Protein 2OE3 (pdb70)

Nearest PDB structures (foldseek):
  2oe3-assembly1_A  TM=1.010E+00  e=2.210E-23  Saccharomyces cerevisiae
  5ykw-assembly1_A  TM=9.871E-01  e=1.383E-20  Saccharomyces cerevisiae S288C
  3f3r-assembly1_A  TM=9.480E-01  e=1.788E-14  Saccharomyces cerevisiae
  7vqv-assembly1_A  TM=9.489E-01  e=1.400E-13  synthetic construct
  1syr-assembly1_B  TM=9.563E-01  e=6.031E-13  Plasmodium falciparum 3D7

Secondary structure (DSSP, 8-state):
--GGGSPBP-SHHHHHHHHHH-SEEEEEEE-TT-HHHHHTHHHHHHHHHH-TTSEEEEEETTT-HHHHHHTT--SBSEEEEEETTEEEEEEESS-HHHHHHHHHT-/-TTSEEE-SHHHHHHHHHH-SEEEEEEE-TT-HHHHHHHHHHHHHHHH-TTSEEEEEETTT-HHHHHHTT--SBSEEEEEETTEEEEEEESS-HHHHHHHHHT-

Organism: Saccharomyces cerevisiae (strain ATCC 204508 / S288c) (NCBI:txid559292)

Radius of gyration: 18.16 Å; Cα contacts (8 Å, |Δi|>4): 395; chains: 2; bounding box: 30×38×55 Å

Sequence (210 aa):
SSYTSITKLTNLTEFRNLIKQNDKLVIDFYATWCGPCKMMQPHLTKLIQAYPDVRFVKCDVDESPDIAKECEVTAMPTFVLGKDGQLIGKIIGANPTALEKGIKDLYTSITKLTNLTEFRNLIKQNDKLVIDFYATWCGPCKMMQPHLTKLIQAYPDVRFVKCDVDESPDIAKECEVTAMPTFVLGKDGQLIGKIIGANPTALEKGIKDL

InterPro domains:
  IPR013766 Thioredoxin domain [PF00085] (31-125)
  IPR013766 Thioredoxin domain [PS51352] (9-127)
  IPR017937 Thioredoxin, conserved site [PS00194] (47-65)
  IPR036249 Thioredoxin-like superfamily [SSF52833] (16-125)
  IPR050620 Thioredoxin H-type-like [PTHR10438] (27-125)

B-factor: mean 21.19, std 7.33, range [9.78, 68.07]

Foldseek 3Di:
DLLVPAAEDQEVVSVQCVLQPAQKEKEWEAAPPDDLSVVCSVLVSVLCVVQVRYRYHYYHCVNYVVVCVVVVPPAPTKMWIHHDRGTDDIDGTSDSVVVSVVRVVD/DVPAAEDQDPVSVQVVLQVAQKEKEWEAAPPDDQSVVCVVLVVVLCVVQVSHRYHYYYCVNCVPVCVVLPNDAPGKMFIHGNNDRDDIDHTNDSVVVSVSRVVD

Solvent-accessible surface area: 10975 Å² total; per-residue (Å²): 130,63,15,110,93,21,79,78,4,66,70,60,92,71,3,129,62,15,25,178,134,32,103,56,0,0,0,6,0,22,1,87,34,0,18,27,8,92,128,4,55,84,78,2,36,124,8,61,117,57,41,114,112,15,124,16,3,16,0,12,16,82,80,5,78,76,1,9,150,99,9,129,19,50,2,1,0,1,0,4,7,0,69,107,44,115,63,95,36,82,32,74,0,23,56,41,111,36,0,71,115,14,2,139,89,23,51,132,109,21,61,73,2,62,67,48,96,72,10,128,51,10,45,149,122,34,74,56,4,0,2,3,0,24,3,84,210,3,32,20,7,146,131,2,50,82,66,0,63,148,13,53,155,63,46,112,121,12,95,8,0,19,0,11,14,84,92,1,84,68,0,8,172,89,3,129,18,57,4,1,0,0,0,6,6,9,64,114,52,111,80,94,24,70,18,68,0,18,57,44,113,39,0,75,111,19,2,129,96,24

CATH classification: 3.40.30.10

GO terms:
  GO:0005739 mitochondrion (C, IDA)
  GO:0015036 disulfide oxidoreductase activity (F, IDA)
  GO:0034599 cellular response to oxidative stress (P, IMP)
  GO:0005739 mitochondrion (C, HDA)

Structure (mmCIF, N/CA/C/O backbone):
data_2OE3
#
_entry.id   2OE3
#
_cell.length_a   49.313
_cell.length_b   60.682
_cell.length_c   72.679
_cell.angle_alpha   90.00
_cell.angle_beta   90.00
_cell.angle_gamma   90.00
#
_symmetry.space_group_name_H-M   'P 21 21 21'
#
loop_
_entity.id
_entity.type
_entity.pdbx_description
1 polymer Thioredoxin-3
2 water water
#
loop_
_atom_site.group_PDB
_atom_site.id
_atom_site.type_symbol
_atom_site.label_atom_id
_atom_site.label_alt_id
_atom_site.label_comp_id
_atom_site.label_asym_id
_atom_site.label_entity_id
_atom_site.label_seq_id
_atom_site.pdbx_PDB_ins_code
_atom_site.Cartn_x
_atom_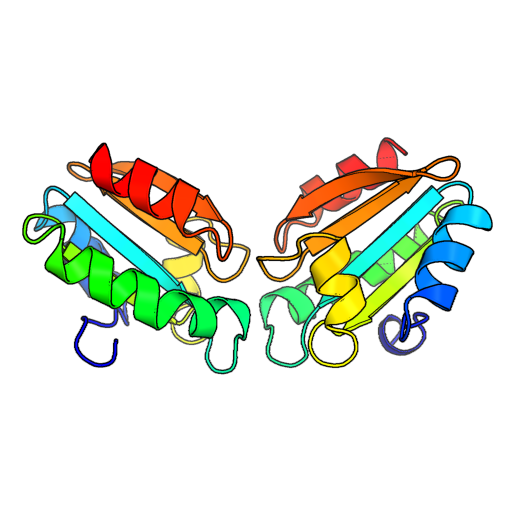site.Cartn_y
_atom_site.Cartn_z
_atom_site.occupancy
_atom_site.B_iso_or_equiv
_atom_site.auth_seq_id
_atom_site.auth_comp_id
_atom_site.auth_asym_id
_atom_site.auth_atom_id
_atom_site.pdbx_PDB_model_num
ATOM 1 N N . SER A 1 9 ? 5.870 30.161 -15.240 1.00 39.89 -1 SER A N 1
ATOM 2 C CA . SER A 1 9 ? 6.456 30.548 -13.926 1.00 40.00 -1 SER A CA 1
ATOM 3 C C . SER A 1 9 ? 5.715 29.847 -12.782 1.00 39.27 -1 SER A C 1
ATOM 4 O O . SER A 1 9 ? 6.341 29.341 -11.840 1.00 39.52 -1 SER A O 1
ATOM 7 N N . SER A 1 10 ? 4.384 29.825 -12.867 1.00 37.88 0 SER A N 1
ATOM 8 C CA . SER A 1 10 ? 3.566 29.062 -11.931 1.00 36.59 0 SER A CA 1
ATOM 9 C C . SER A 1 10 ? 3.788 27.564 -12.142 1.00 35.76 0 SER A C 1
ATOM 10 O O . SER A 1 10 ? 3.670 26.778 -11.195 1.00 35.82 0 SER A O 1
ATOM 13 N N . TYR A 1 11 ? 4.121 27.173 -13.376 1.00 34.91 1 TYR A N 1
ATOM 14 C CA . TYR A 1 11 ? 4.314 25.753 -13.686 1.00 34.41 1 TYR A CA 1
ATOM 15 C C . TYR A 1 11 ? 5.555 25.201 -12.979 1.00 34.35 1 TYR A C 1
ATOM 16 O O . TYR A 1 11 ? 5.596 24.025 -12.617 1.00 34.28 1 TYR A O 1
ATOM 25 N N . THR A 1 12 ? 6.537 26.067 -12.728 1.00 34.00 2 THR A N 1
ATOM 26 C CA . THR A 1 12 ? 7.783 25.655 -12.070 1.00 33.73 2 THR A CA 1
ATOM 27 C C . THR A 1 12 ? 7.578 25.263 -10.606 1.00 33.07 2 THR A C 1
ATOM 28 O O . THR A 1 12 ? 8.352 24.479 -10.074 1.00 33.39 2 THR A O 1
ATOM 32 N N . SER A 1 13 ? 6.541 25.809 -9.963 1.00 31.71 3 SER A N 1
ATOM 33 C CA . SER A 1 13 ? 6.288 25.583 -8.527 1.00 30.89 3 SER A CA 1
ATOM 34 C C . SER A 1 13 ? 5.564 24.263 -8.253 1.00 29.10 3 SER A C 1
ATOM 35 O O . SER A 1 13 ? 5.405 23.859 -7.093 1.00 28.13 3 SER A O 1
ATOM 38 N N . ILE A 1 14 ? 5.116 23.604 -9.325 1.00 26.90 4 ILE A N 1
ATOM 39 C CA . ILE A 1 14 ? 4.320 22.392 -9.211 1.00 25.15 4 ILE A CA 1
ATOM 40 C C . ILE A 1 14 ? 5.214 21.217 -8.756 1.00 24.20 4 ILE A C 1
ATOM 41 O O . ILE A 1 14 ? 6.317 21.002 -9.300 1.00 24.04 4 ILE A O 1
ATOM 46 N N . THR A 1 15 ? 4.739 20.507 -7.737 1.00 22.31 5 THR A N 1
ATOM 47 C CA . THR A 1 15 ? 5.428 19.335 -7.192 1.00 22.98 5 THR A CA 1
ATOM 48 C C . THR A 1 15 ? 5.628 18.275 -8.267 1.00 22.02 5 THR A C 1
ATOM 49 O O . THR A 1 15 ? 4.701 17.985 -9.017 1.00 19.78 5 THR A O 1
ATOM 53 N N . LYS A 1 16 ? 6.848 17.739 -8.342 1.00 22.07 6 LYS A N 1
ATOM 54 C CA . LYS A 1 16 ? 7.175 16.668 -9.273 1.00 22.77 6 LYS A CA 1
ATOM 55 C C . LYS A 1 16 ? 7.154 15.344 -8.539 1.00 22.73 6 LYS A C 1
ATOM 56 O O . LYS A 1 16 ? 7.691 15.248 -7.430 1.00 22.79 6 LYS A O 1
ATOM 62 N N . LEU A 1 17 ? 6.550 14.325 -9.149 1.00 21.75 7 LEU A N 1
ATOM 63 C CA . LEU A 1 17 ? 6.682 12.963 -8.658 1.00 22.44 7 LEU A CA 1
ATOM 64 C C . LEU A 1 17 ? 7.964 12.387 -9.232 1.00 22.86 7 LEU A C 1
ATOM 65 O O . LEU A 1 17 ? 8.164 12.424 -10.451 1.00 23.47 7 LEU A O 1
ATOM 70 N N . THR A 1 18 ? 8.816 11.826 -8.374 1.00 23.41 8 THR A N 1
ATOM 71 C CA . THR A 1 18 ? 10.151 11.358 -8.813 1.00 23.95 8 THR A CA 1
ATOM 72 C C . THR A 1 18 ? 10.428 9.863 -8.515 1.00 24.25 8 THR A C 1
ATOM 73 O O . THR A 1 18 ? 11.403 9.295 -9.021 1.00 24.78 8 THR A O 1
ATOM 77 N N . ASN A 1 19 ? 9.586 9.250 -7.699 1.00 23.67 9 ASN A N 1
ATOM 78 C CA . ASN A 1 19 ? 9.658 7.815 -7.440 1.00 24.69 9 ASN A CA 1
ATOM 79 C C . ASN A 1 19 ? 8.288 7.240 -7.097 1.00 24.37 9 ASN A C 1
ATOM 80 O O . ASN A 1 19 ? 7.333 7.979 -6.846 1.00 23.77 9 ASN A O 1
ATOM 85 N N . LEU A 1 20 ? 8.203 5.918 -7.079 1.00 24.49 10 LEU A N 1
ATOM 86 C CA . LEU A 1 20 ? 6.960 5.219 -6.846 1.00 25.15 10 LEU A CA 1
ATOM 87 C C . LEU A 1 20 ? 6.374 5.384 -5.458 1.00 25.21 10 LEU A C 1
ATOM 88 O O . LEU A 1 20 ? 5.158 5.256 -5.299 1.00 25.42 10 LEU A O 1
ATOM 93 N N . THR A 1 21 ? 7.220 5.643 -4.456 1.00 25.89 11 THR A N 1
ATOM 94 C CA . THR A 1 21 ? 6.704 5.866 -3.092 1.00 26.61 11 THR A CA 1
ATOM 95 C C . THR A 1 21 ? 5.902 7.147 -3.054 1.00 25.98 11 THR A C 1
ATOM 96 O O . THR A 1 21 ? 4.740 7.138 -2.640 1.00 26.61 11 THR A O 1
ATOM 100 N N . GLU A 1 22 ? 6.521 8.240 -3.511 1.00 26.04 12 GLU A N 1
ATOM 101 C CA . GLU A 1 22 ? 5.835 9.539 -3.651 1.00 26.13 12 GLU A CA 1
ATOM 102 C C . GLU A 1 22 ? 4.525 9.399 -4.434 1.00 24.85 12 GLU A C 1
ATOM 103 O O . GLU A 1 22 ? 3.540 10.063 -4.121 1.00 24.32 12 GLU A O 1
ATOM 109 N N . PHE A 1 23 ? 4.532 8.537 -5.444 1.00 23.21 13 PHE A N 1
ATOM 110 C CA . PHE A 1 23 ? 3.348 8.264 -6.263 1.00 22.11 13 PHE A CA 1
ATOM 111 C C . PHE A 1 23 ? 2.234 7.595 -5.448 1.00 22.26 13 PHE A C 1
ATOM 112 O O . PHE A 1 23 ? 1.097 8.071 -5.428 1.00 21.30 13 PHE A O 1
ATOM 120 N N . ARG A 1 24 ? 2.558 6.486 -4.777 1.00 22.34 14 ARG A N 1
ATOM 121 C CA . ARG A 1 24 ? 1.572 5.833 -3.903 1.00 23.44 14 ARG A CA 1
ATOM 122 C C . ARG A 1 24 ? 1.120 6.720 -2.750 1.00 23.26 14 ARG A C 1
ATOM 123 O O . ARG A 1 24 ? -0.063 6.739 -2.429 1.00 23.41 14 ARG A O 1
ATOM 131 N N . ASN A 1 25 ? 2.056 7.466 -2.156 1.00 24.17 15 ASN A N 1
ATOM 132 C CA . ASN A 1 25 ? 1.738 8.438 -1.094 1.00 25.24 15 ASN A CA 1
ATOM 133 C C . ASN A 1 25 ? 0.769 9.501 -1.596 1.00 25.22 15 ASN A C 1
ATOM 134 O O . ASN A 1 25 ? -0.207 9.838 -0.908 1.00 25.75 15 ASN A O 1
ATOM 139 N N . LEU A 1 26 ? 1.045 10.040 -2.784 1.00 24.24 16 LEU A N 1
ATOM 140 C CA . LEU A 1 26 ? 0.156 11.016 -3.412 1.00 23.99 16 LEU A CA 1
ATOM 141 C C . LEU A 1 26 ? -1.279 10.494 -3.451 1.00 24.09 16 LEU A C 1
ATOM 142 O O . LEU A 1 26 ? -2.230 11.225 -3.148 1.00 24.78 16 LEU A O 1
ATOM 147 N N . ILE A 1 27 ? -1.425 9.229 -3.826 1.00 24.00 17 ILE A N 1
ATOM 148 C CA . ILE A 1 27 ? -2.734 8.617 -4.034 1.00 25.02 17 ILE A CA 1
ATOM 149 C C . ILE A 1 27 ? -3.442 8.372 -2.685 1.00 26.02 17 ILE A C 1
ATOM 150 O O . ILE A 1 27 ? -4.654 8.531 -2.575 1.00 26.60 17 ILE A O 1
ATOM 155 N N . LYS A 1 28 ? -2.666 8.010 -1.668 1.00 27.76 18 LYS A N 1
ATOM 156 C CA . LYS A 1 28 ? -3.224 7.743 -0.341 1.00 29.96 18 LYS A CA 1
ATOM 157 C C . LYS A 1 28 ? -3.537 9.033 0.435 1.00 29.79 18 LYS A C 1
ATOM 158 O O . LYS A 1 28 ? -4.463 9.048 1.273 1.00 30.75 18 LYS A O 1
ATOM 164 N N . GLN A 1 29 ? -2.812 10.116 0.147 1.00 29.21 19 GLN A N 1
ATOM 165 C CA . GLN A 1 29 ? -2.921 11.340 0.970 1.00 29.27 19 GLN A CA 1
ATOM 166 C C . GLN A 1 29 ? -3.772 12.488 0.398 1.00 28.33 19 GLN A C 1
ATOM 167 O O . GLN A 1 29 ? -3.896 13.545 1.025 1.00 27.61 19 GLN A O 1
ATOM 173 N N . ASN A 1 30 ? -4.370 12.276 -0.772 1.00 27.06 20 ASN A N 1
ATOM 174 C CA . ASN A 1 30 ? -5.176 13.312 -1.417 1.00 26.24 20 ASN A CA 1
ATOM 175 C C . ASN A 1 30 ? -6.514 12.762 -1.887 1.00 25.47 20 ASN A C 1
ATOM 176 O O . ASN A 1 30 ? -6.556 11.760 -2.585 1.00 25.81 20 ASN A O 1
ATOM 181 N N . ASP A 1 31 ? -7.592 13.448 -1.514 1.00 24.90 21 ASP A N 1
ATOM 182 C CA . ASP A 1 31 ? -8.949 13.092 -1.908 1.00 24.60 21 ASP A CA 1
ATOM 183 C C . ASP A 1 31 ? -9.167 13.104 -3.419 1.00 23.13 21 ASP A C 1
ATOM 184 O O . ASP A 1 31 ? -9.920 12.281 -3.956 1.00 22.81 21 ASP A O 1
ATOM 189 N N . LYS A 1 32 ? -8.587 14.104 -4.080 1.00 21.05 22 LYS A N 1
ATOM 190 C CA . LYS A 1 32 ? -8.746 14.286 -5.524 1.00 19.71 22 LYS A CA 1
ATOM 191 C C . LYS A 1 32 ? -7.384 14.732 -6.039 1.00 18.52 22 LYS A C 1
ATOM 192 O O . LYS A 1 32 ? -6.721 15.568 -5.407 1.00 17.49 22 LYS A O 1
ATOM 198 N N . LEU A 1 33 ? -6.936 14.125 -7.137 1.00 16.97 23 LEU A N 1
ATOM 199 C CA . LEU A 1 33 ? -5.643 14.485 -7.710 1.00 16.19 23 LEU A CA 1
ATOM 200 C C . LEU A 1 33 ? -5.597 14.428 -9.239 1.00 15.00 23 LEU A C 1
ATOM 201 O O . LEU A 1 33 ? -6.413 13.758 -9.883 1.00 14.97 23 LEU A O 1
ATOM 206 N N . VAL A 1 34 ? -4.604 15.129 -9.786 1.00 14.32 24 VAL A N 1
ATOM 207 C CA . VAL A 1 34 ? -4.305 15.127 -11.224 1.00 13.61 24 VAL A CA 1
ATOM 208 C C . VAL A 1 34 ? -2.788 15.041 -11.351 1.00 13.34 24 VAL A C 1
ATOM 209 O O . VAL A 1 34 ? -2.061 15.803 -10.683 1.00 12.18 24 VAL A O 1
ATOM 213 N N . ILE A 1 35 ? -2.307 14.116 -12.193 1.00 12.68 25 ILE A N 1
ATOM 214 C CA . ILE A 1 35 ? -0.877 14.011 -12.482 1.00 12.78 25 ILE A CA 1
ATOM 215 C C . ILE A 1 35 ? -0.695 14.363 -13.950 1.00 12.54 25 ILE A C 1
ATOM 216 O O . ILE A 1 35 ? -1.211 13.637 -14.846 1.00 13.63 25 ILE A O 1
ATOM 221 N N . ASP A 1 36 ? 0.048 15.434 -14.186 1.00 11.92 26 ASP A N 1
ATOM 222 C CA . ASP A 1 36 ? 0.424 15.865 -15.542 1.00 12.21 26 ASP A CA 1
ATOM 223 C C . ASP A 1 36 ? 1.687 15.093 -15.961 1.00 11.81 26 ASP A C 1
ATOM 224 O O . ASP A 1 36 ? 2.788 15.398 -15.493 1.00 11.29 26 ASP A O 1
ATOM 229 N N . PHE A 1 37 ? 1.521 14.088 -16.818 1.00 11.90 27 PHE A N 1
ATOM 230 C CA . PHE A 1 37 ? 2.643 13.345 -17.389 1.00 12.89 27 PHE A CA 1
ATOM 231 C C . PHE A 1 37 ? 3.138 14.077 -18.630 1.00 13.16 27 PHE A C 1
ATOM 232 O O . PHE A 1 37 ? 2.422 14.168 -19.646 1.00 12.72 27 PHE A O 1
ATOM 240 N N . TYR A 1 38 ? 4.355 14.604 -18.523 1.00 12.88 28 TYR A N 1
ATOM 241 C CA . TYR A 1 38 ? 4.955 15.424 -19.575 1.00 13.92 28 TYR A CA 1
ATOM 242 C C . TYR A 1 38 ? 6.366 14.954 -19.891 1.00 14.64 28 TYR A C 1
ATOM 243 O O . TYR A 1 38 ? 6.902 14.076 -19.219 1.00 13.89 28 TYR A O 1
ATOM 252 N N . ALA A 1 39 ? 6.920 15.509 -20.971 1.00 14.49 29 ALA A N 1
ATOM 253 C CA . ALA A 1 39 ? 8.326 15.358 -21.299 1.00 15.33 29 ALA A CA 1
ATOM 254 C C . ALA A 1 39 ? 8.858 16.721 -21.724 1.00 15.60 29 ALA A C 1
ATOM 255 O O . ALA A 1 39 ? 8.132 17.521 -22.305 1.00 14.38 29 ALA A O 1
ATOM 257 N N . THR A 1 40 ? 10.151 16.941 -21.512 1.00 17.32 30 THR A N 1
ATOM 258 C CA . THR A 1 40 ? 10.791 18.213 -21.886 1.00 18.25 30 THR A CA 1
ATOM 259 C C . THR A 1 40 ? 10.797 18.514 -23.400 1.00 17.64 30 THR A C 1
ATOM 260 O O . THR A 1 40 ? 10.729 19.677 -23.814 1.00 17.95 30 THR A O 1
ATOM 264 N N . TRP A 1 41 ? 10.860 17.462 -24.215 1.00 16.77 31 TRP A N 1
ATOM 265 C CA . TRP A 1 41 ? 10.786 17.575 -25.683 1.00 16.48 31 TRP A CA 1
ATOM 266 C C . TRP A 1 41 ? 9.368 17.753 -26.231 1.00 16.17 31 TRP A C 1
ATOM 267 O O . TRP A 1 41 ? 9.180 17.897 -27.437 1.00 16.31 31 TRP A O 1
ATOM 278 N N . CYS A 1 42 ? 8.376 17.763 -25.351 1.00 14.94 32 CYS A N 1
ATOM 279 C CA . CYS A 1 42 ? 6.976 17.727 -25.792 1.00 15.14 32 CYS A CA 1
ATOM 280 C C . CYS A 1 42 ? 6.332 19.112 -25.920 1.00 16.00 32 CYS A C 1
ATOM 281 O O . CYS A 1 42 ? 6.028 19.768 -24.925 1.00 15.62 32 CYS A O 1
ATOM 284 N N . GLY A 1 43 ? 6.129 19.529 -27.165 1.00 16.22 33 GLY A N 1
ATOM 285 C CA . GLY A 1 43 ? 5.603 20.870 -27.496 1.00 16.19 33 GLY A CA 1
ATOM 286 C C . GLY A 1 43 ? 4.203 21.101 -26.951 1.00 16.74 33 GLY A C 1
ATOM 287 O O . GLY A 1 43 ? 3.968 22.073 -26.219 1.00 17.20 33 GLY A O 1
ATOM 288 N N . PRO A 1 44 ? 3.265 20.199 -27.285 1.00 16.23 34 PRO A N 1
ATOM 289 C CA . PRO A 1 44 ? 1.870 20.323 -26.831 1.00 15.30 34 PRO A CA 1
ATOM 290 C C . PRO A 1 44 ? 1.785 20.297 -25.298 1.00 15.51 34 PRO A C 1
ATOM 291 O O . PRO A 1 44 ? 0.890 20.938 -24.721 1.00 14.45 34 PRO A O 1
ATOM 295 N N . CYS A 1 45 ? 2.728 19.605 -24.643 1.00 13.63 35 CYS A N 1
ATOM 296 C CA . CYS A 1 45 ? 2.799 19.632 -23.190 1.00 13.33 35 CYS A CA 1
ATOM 297 C C . CYS A 1 45 ? 3.071 21.052 -22.680 1.00 13.99 35 CYS A C 1
ATOM 298 O O . CYS A 1 45 ? 2.458 21.522 -21.716 1.00 13.66 35 CYS A O 1
ATOM 301 N N . LYS A 1 46 ? 4.026 21.722 -23.316 1.00 13.54 36 LYS A N 1
ATOM 302 C CA . LYS A 1 46 ? 4.353 23.102 -22.960 1.00 15.11 36 LYS A CA 1
ATOM 303 C C . LYS A 1 46 ? 3.137 24.003 -23.187 1.00 15.55 36 LYS A C 1
ATOM 304 O O . LYS A 1 46 ? 2.841 24.859 -22.370 1.00 15.00 36 LYS A O 1
ATOM 310 N N . MET A 1 47 ? 2.422 23.773 -24.286 1.00 16.90 37 MET A N 1
ATOM 311 C CA . MET A 1 47 ? 1.188 24.553 -24.590 1.00 17.89 37 MET A CA 1
ATOM 312 C C . MET A 1 47 ? 0.097 24.434 -23.531 1.00 16.43 37 MET A C 1
ATOM 313 O O . MET A 1 47 ? -0.729 25.343 -23.367 1.00 16.17 37 MET A O 1
ATOM 318 N N . MET A 1 48 ? 0.097 23.317 -22.822 1.00 15.51 38 MET A N 1
ATOM 319 C CA . MET A 1 48 ? -0.887 23.057 -21.774 1.00 15.45 38 MET A CA 1
ATOM 320 C C . MET A 1 48 ? -0.588 23.799 -20.476 1.00 15.86 38 MET A C 1
ATOM 321 O O . MET A 1 48 ? -1.460 23.884 -19.615 1.00 14.68 38 MET A O 1
ATOM 326 N N . GLN A 1 49 ? 0.641 24.311 -20.323 1.00 15.02 39 GLN A N 1
ATOM 327 C CA . GLN A 1 49 ? 1.060 24.893 -19.026 1.00 15.69 39 GLN A CA 1
ATOM 328 C C . GLN A 1 49 ? 0.100 25.998 -18.524 1.00 14.98 39 GLN A C 1
ATOM 329 O O . GLN A 1 49 ? -0.382 25.911 -17.395 1.00 15.41 39 GLN A O 1
ATOM 335 N N . PRO A 1 50 ? -0.233 26.990 -19.380 1.00 16.40 40 PRO A N 1
ATOM 336 C CA . PRO A 1 50 ? -1.112 28.068 -18.884 1.00 16.57 40 PRO A CA 1
ATOM 337 C C . PRO A 1 50 ? -2.489 27.515 -18.493 1.00 15.62 40 PRO A C 1
ATOM 338 O O . PRO A 1 50 ? -3.109 28.032 -17.586 1.00 15.15 40 PRO A O 1
ATOM 342 N N . HIS A 1 51 ? -2.934 26.456 -19.171 1.00 15.23 41 HIS A N 1
ATOM 343 C CA . HIS A 1 51 ? -4.216 25.818 -18.856 1.00 14.76 41 HIS A CA 1
ATOM 344 C C . HIS A 1 51 ? -4.146 25.114 -17.511 1.00 14.53 41 HIS A C 1
ATOM 345 O O . HIS A 1 51 ? -5.084 25.212 -16.725 1.00 14.11 41 HIS A O 1
ATOM 352 N N . LEU A 1 52 ? -3.042 24.401 -17.264 1.00 14.02 42 LEU A N 1
ATOM 353 C CA . LEU A 1 52 ? -2.819 23.755 -15.968 1.00 15.46 42 LEU A CA 1
ATOM 354 C C . LEU A 1 52 ? -2.726 24.775 -14.827 1.00 16.07 42 LEU A C 1
ATOM 355 O O . LEU A 1 52 ? -3.336 24.577 -13.752 1.00 15.83 42 LEU A O 1
ATOM 360 N N . THR A 1 53 ? -2.006 25.874 -15.087 1.00 16.52 43 THR A N 1
ATOM 361 C CA . THR A 1 53 ? -1.884 27.007 -14.148 1.00 17.65 43 THR A CA 1
ATOM 362 C C . THR A 1 53 ? -3.290 27.454 -13.711 1.00 16.72 43 THR A C 1
ATOM 363 O O . THR A 1 53 ? -3.584 27.541 -12.494 1.00 16.23 43 THR A O 1
ATOM 367 N N . LYS A 1 54 ? -4.153 27.728 -14.690 1.00 14.91 44 LYS A N 1
ATOM 368 C CA . LYS A 1 54 ? -5.522 28.179 -14.391 1.00 15.12 44 LYS A CA 1
ATOM 369 C C . LYS A 1 54 ? -6.340 27.160 -13.600 1.00 14.24 44 LYS A C 1
ATOM 370 O O . LYS A 1 54 ? -7.103 27.518 -12.685 1.00 13.45 44 LYS A O 1
ATOM 376 N N . LEU A 1 55 ? -6.215 25.894 -13.979 1.00 13.74 45 LEU A N 1
ATOM 377 C CA . LEU A 1 55 ? -6.973 24.833 -13.320 1.00 13.32 45 LEU A CA 1
ATOM 378 C C . LEU A 1 55 ? -6.601 24.710 -11.838 1.00 13.11 45 LEU A C 1
ATOM 379 O O . LEU A 1 55 ? -7.464 24.535 -10.992 1.00 14.39 45 LEU A O 1
ATOM 384 N N . ILE A 1 56 ? -5.308 24.831 -11.554 1.00 12.66 46 ILE A N 1
ATOM 385 C CA . ILE A 1 56 ? -4.775 24.840 -10.197 1.00 12.61 46 ILE A CA 1
ATOM 386 C C . ILE A 1 56 ? -5.422 25.993 -9.404 1.00 12.98 46 ILE A C 1
ATOM 387 O O . ILE A 1 56 ? -5.836 25.807 -8.271 1.00 13.09 46 ILE A O 1
ATOM 392 N N . GLN A 1 57 ? -5.517 27.164 -10.018 1.00 12.94 47 GLN A N 1
ATOM 393 C CA . GLN A 1 57 ? -6.164 28.293 -9.368 0.77 14.22 47 GLN A CA 1
ATOM 394 C C . GLN A 1 57 ? -7.630 27.947 -9.092 0.75 14.08 47 GLN A C 1
ATOM 395 O O . GLN A 1 57 ? -8.135 28.186 -7.993 0.94 15.10 47 GLN A O 1
ATOM 401 N N . ALA A 1 58 ? -8.294 27.386 -10.101 1.00 14.07 48 ALA A N 1
ATOM 402 C CA . ALA A 1 58 ? -9.748 27.241 -10.106 1.00 15.32 48 ALA A CA 1
ATOM 403 C C . ALA A 1 58 ? -10.266 26.047 -9.283 1.00 16.05 48 ALA A C 1
ATOM 404 O O . ALA A 1 58 ? -11.439 26.041 -8.891 1.00 16.68 48 ALA A O 1
ATOM 406 N N . TYR A 1 59 ? -9.389 25.083 -8.981 1.00 16.29 49 TYR A N 1
ATOM 407 C CA . TYR A 1 59 ? -9.779 23.826 -8.323 1.00 17.10 49 TYR A CA 1
ATOM 408 C C . TYR A 1 59 ? -8.955 23.580 -7.051 1.00 17.34 49 TYR A C 1
ATOM 409 O O . TYR A 1 59 ? -8.107 22.680 -6.995 1.00 17.67 49 TYR A O 1
ATOM 418 N N . PRO A 1 60 ? -9.207 24.391 -6.002 1.00 17.87 50 PRO A N 1
ATOM 419 C CA . PRO A 1 60 ? -8.403 24.360 -4.773 1.00 17.76 50 PRO A CA 1
ATOM 420 C C . PRO A 1 60 ? -8.532 23.032 -4.003 1.00 18.08 50 PRO A C 1
ATOM 421 O O . PRO A 1 60 ? -7.681 22.725 -3.171 1.00 18.08 50 PRO A O 1
ATOM 425 N N . ASP A 1 61 ? -9.584 22.265 -4.270 1.00 18.28 51 ASP A N 1
ATOM 426 C CA . ASP A 1 61 ? -9.764 20.966 -3.577 1.00 19.49 51 ASP A CA 1
ATOM 427 C C . ASP A 1 61 ? -9.128 19.764 -4.318 1.00 19.52 51 ASP A C 1
ATOM 428 O O . ASP A 1 61 ? -9.256 18.596 -3.896 1.00 20.27 51 ASP A O 1
ATOM 433 N N . VAL A 1 62 ? -8.454 20.055 -5.418 1.00 18.01 52 VAL A N 1
ATOM 434 C CA . VAL A 1 62 ? -7.799 19.043 -6.228 1.00 18.02 52 VAL A CA 1
ATOM 435 C C . VAL A 1 62 ? -6.274 19.266 -6.097 1.00 17.66 52 VAL A C 1
ATOM 436 O O . VAL A 1 62 ? -5.791 20.403 -6.220 1.00 17.44 52 VAL A O 1
ATOM 440 N N . ARG A 1 63 ? -5.535 18.198 -5.818 1.00 16.47 53 ARG A N 1
ATOM 441 C CA . ARG A 1 63 ? -4.073 18.259 -5.747 1.00 17.63 53 ARG A CA 1
ATOM 442 C C . ARG A 1 63 ? -3.463 18.032 -7.128 1.00 17.04 53 ARG A C 1
ATOM 443 O O . ARG A 1 63 ? -3.717 16.996 -7.754 1.00 16.36 53 ARG A O 1
ATOM 451 N N . PHE A 1 64 ? -2.690 19.008 -7.607 1.00 16.59 54 PHE A N 1
ATOM 452 C CA . PHE A 1 64 ? -2.001 18.886 -8.908 1.00 15.80 54 PHE A CA 1
ATOM 453 C C . PHE A 1 64 ? -0.502 18.635 -8.751 1.00 15.96 54 PHE A C 1
ATOM 454 O O . PHE A 1 64 ? 0.169 19.349 -7.978 1.00 15.34 54 PHE A O 1
ATOM 462 N N . VAL A 1 65 ? 0.002 17.623 -9.472 1.00 14.96 55 VAL A N 1
ATOM 463 C CA . VAL A 1 65 ? 1.437 17.333 -9.548 1.00 14.66 55 VAL A CA 1
ATOM 464 C C . VAL A 1 65 ? 1.819 17.027 -11.002 1.00 14.62 55 VAL A C 1
ATOM 465 O O . VAL A 1 65 ? 0.950 16.806 -11.864 1.00 14.57 55 VAL A O 1
ATOM 469 N N . LYS A 1 66 ? 3.113 17.013 -11.260 1.00 14.81 56 LYS A N 1
ATOM 470 C CA . LYS A 1 66 ? 3.600 16.666 -12.599 1.00 14.62 56 LYS A CA 1
ATOM 471 C C . LYS A 1 66 ? 4.613 15.562 -12.494 1.00 15.61 56 LYS A C 1
ATOM 472 O O . 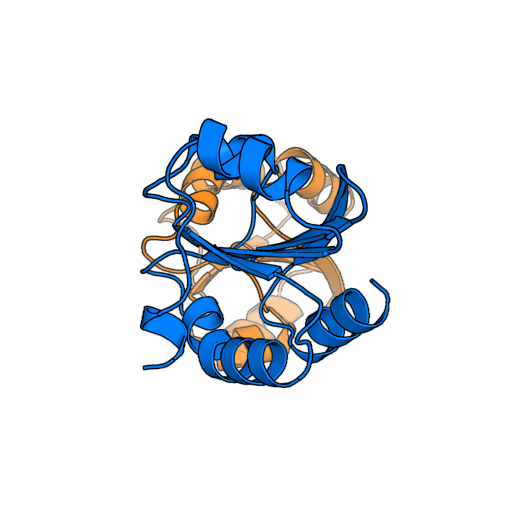LYS A 1 66 ? 5.228 15.348 -11.432 1.00 16.45 56 LYS A O 1
ATOM 478 N N . CYS A 1 67 ? 4.792 14.853 -13.606 1.00 15.86 57 CYS A N 1
ATOM 479 C CA . CYS A 1 67 ? 5.738 13.758 -13.668 1.00 14.96 57 CYS A CA 1
ATOM 480 C C . CYS A 1 67 ? 6.426 13.748 -15.030 1.00 14.81 57 CYS A C 1
ATOM 481 O O . CYS A 1 67 ? 5.781 13.617 -16.059 1.00 13.50 57 CYS A O 1
ATOM 484 N N . ASP A 1 68 ? 7.741 13.936 -15.004 1.00 13.98 58 ASP A N 1
ATOM 485 C CA . ASP A 1 68 ? 8.590 13.892 -16.217 1.00 14.66 58 ASP A CA 1
ATOM 486 C C . ASP A 1 68 ? 8.835 12.397 -16.525 1.00 14.68 58 ASP A C 1
ATOM 487 O O . ASP A 1 68 ? 9.513 11.693 -15.761 1.00 13.34 58 ASP A O 1
ATOM 492 N N . VAL A 1 69 ? 8.227 11.926 -17.621 1.00 14.79 59 VAL A N 1
ATOM 493 C CA . VAL A 1 69 ? 8.249 10.514 -17.999 1.00 15.44 59 VAL A CA 1
ATOM 494 C C . VAL A 1 69 ? 9.658 9.956 -18.268 1.00 16.98 59 VAL A C 1
ATOM 495 O O . VAL A 1 69 ? 9.888 8.753 -18.137 1.00 15.87 59 VAL A O 1
ATOM 499 N N . ASP A 1 70 ? 10.579 10.834 -18.649 1.00 17.14 60 ASP A N 1
ATOM 500 C CA . ASP A 1 70 ? 11.967 10.429 -18.900 1.00 18.33 60 ASP A CA 1
ATOM 501 C C . ASP A 1 70 ? 12.769 10.345 -17.609 1.00 18.61 60 ASP A C 1
ATOM 502 O O . ASP A 1 70 ? 13.714 9.551 -17.511 1.00 19.54 60 ASP A O 1
ATOM 507 N N . GLU A 1 71 ? 12.419 11.168 -16.634 1.00 19.05 61 GLU A N 1
ATOM 508 C CA . GLU A 1 71 ? 13.081 11.103 -15.331 1.00 20.54 61 GLU A CA 1
ATOM 509 C C . GLU A 1 71 ? 12.445 10.076 -14.395 1.00 19.69 61 GLU A C 1
ATOM 510 O O . GLU A 1 71 ? 13.098 9.589 -13.470 1.00 20.01 61 GLU A O 1
ATOM 516 N N . SER A 1 72 ? 11.172 9.753 -14.627 1.00 18.93 62 SER A N 1
ATOM 517 C CA . SER A 1 72 ? 10.459 8.774 -13.788 1.00 17.97 62 SER A CA 1
ATOM 518 C C . SER A 1 72 ? 9.738 7.713 -14.628 1.00 17.56 62 SER A C 1
ATOM 519 O O . SER A 1 72 ? 8.520 7.565 -14.537 1.00 16.23 62 SER A O 1
ATOM 522 N N . PRO A 1 73 ? 10.492 6.965 -15.440 1.00 17.95 63 PRO A N 1
ATOM 523 C CA . PRO A 1 73 ? 9.885 6.020 -16.382 1.00 17.86 63 PRO A CA 1
ATOM 524 C C . PRO A 1 73 ? 9.070 4.937 -15.675 1.00 17.66 63 PRO A C 1
ATOM 525 O O . PRO A 1 73 ? 8.113 4.426 -16.238 1.00 17.46 63 PRO A O 1
ATOM 529 N N . ASP A 1 74 ? 9.434 4.608 -14.435 1.00 16.84 64 ASP A N 1
ATOM 530 C CA . ASP A 1 74 ? 8.704 3.559 -13.721 1.00 17.94 64 ASP A CA 1
ATOM 531 C C . ASP A 1 74 ? 7.292 3.989 -13.376 1.00 16.48 64 ASP A C 1
ATOM 532 O O . ASP A 1 74 ? 6.363 3.179 -13.423 1.00 16.09 64 ASP A O 1
ATOM 537 N N . ILE A 1 75 ? 7.126 5.259 -13.032 1.00 15.22 65 ILE A N 1
ATOM 538 C CA . ILE A 1 75 ? 5.788 5.774 -12.752 1.00 15.12 65 ILE A CA 1
ATOM 539 C C . ILE A 1 75 ? 4.953 5.829 -14.037 1.00 15.54 65 ILE A C 1
ATOM 540 O O . ILE A 1 75 ? 3.768 5.459 -14.036 1.00 15.75 65 ILE A O 1
ATOM 545 N N . ALA A 1 76 ? 5.576 6.333 -15.104 1.00 15.52 66 ALA A N 1
ATOM 546 C CA . ALA A 1 76 ? 4.936 6.415 -16.408 1.00 14.98 66 ALA A CA 1
ATOM 547 C C . ALA A 1 76 ? 4.503 5.007 -16.875 1.00 14.87 66 ALA A C 1
ATOM 548 O O . ALA A 1 76 ? 3.399 4.837 -17.403 1.00 14.72 66 ALA A O 1
ATOM 550 N N . LYS A 1 77 ? 5.360 4.017 -16.637 1.00 13.62 67 LYS A N 1
ATOM 551 C CA . LYS A 1 77 ? 5.050 2.623 -16.966 1.00 15.38 67 LYS A CA 1
ATOM 552 C C . LYS A 1 77 ? 3.846 2.099 -16.174 1.00 15.32 67 LYS A C 1
ATOM 553 O O . LYS A 1 77 ? 2.909 1.503 -16.730 1.00 15.45 67 LYS A O 1
ATOM 559 N N . GLU A 1 78 ? 3.826 2.371 -14.879 1.00 16.86 68 GLU A N 1
ATOM 560 C CA . GLU A 1 78 ? 2.719 1.889 -14.039 1.00 17.04 68 GLU A CA 1
ATOM 561 C C . GLU A 1 78 ? 1.361 2.455 -14.480 1.00 17.60 68 GLU A C 1
ATOM 562 O O . GLU A 1 78 ? 0.340 1.765 -14.403 1.00 16.28 68 GLU A O 1
ATOM 568 N N . CYS A 1 79 ? 1.372 3.700 -14.979 1.00 15.66 69 CYS A N 1
ATOM 569 C CA . CYS A 1 79 ? 0.158 4.371 -15.425 1.00 15.93 69 CYS A CA 1
ATOM 570 C C . CYS A 1 79 ? -0.121 4.166 -16.920 1.00 15.57 69 CYS A C 1
ATOM 571 O O . CYS A 1 79 ? -1.033 4.816 -17.497 1.00 15.94 69 CYS A O 1
ATOM 574 N N . GLU A 1 80 ? 0.634 3.243 -17.525 1.00 14.63 70 GLU A N 1
ATOM 575 C CA . GLU A 1 80 ? 0.584 2.939 -18.954 1.00 16.04 70 GLU A CA 1
ATOM 576 C C . GLU A 1 80 ? 0.524 4.207 -19.817 1.00 15.03 70 GLU A C 1
ATOM 577 O O . GLU A 1 80 ? -0.367 4.384 -20.652 1.00 14.51 70 GLU A O 1
ATOM 583 N N . VAL A 1 81 ? 1.462 5.113 -19.570 1.00 15.40 71 VAL A N 1
ATOM 584 C CA . VAL A 1 81 ? 1.481 6.390 -20.292 1.00 14.97 71 VAL A CA 1
ATOM 585 C C . VAL A 1 81 ? 2.153 6.125 -21.643 1.00 15.50 71 VAL A C 1
ATOM 586 O O . VAL A 1 81 ? 3.363 5.873 -21.688 1.00 16.70 71 VAL A O 1
ATOM 590 N N . THR A 1 82 ? 1.381 6.136 -22.729 1.00 13.43 72 THR A N 1
ATOM 591 C CA . THR A 1 82 ? 1.908 5.776 -24.054 1.00 14.38 72 THR A CA 1
ATOM 592 C C . THR A 1 82 ? 1.809 6.947 -25.045 1.00 14.25 72 THR A C 1
ATOM 593 O O . THR A 1 82 ? 2.214 6.833 -26.196 1.00 13.88 72 THR A O 1
ATOM 597 N N . ALA A 1 83 ? 1.261 8.067 -24.590 1.00 13.55 73 ALA A N 1
ATOM 598 C CA . ALA A 1 83 ? 1.129 9.270 -25.432 1.00 13.89 73 ALA A CA 1
ATOM 599 C C . ALA A 1 83 ? 1.347 10.503 -24.585 1.00 13.98 73 ALA A C 1
ATOM 600 O O . ALA A 1 83 ? 0.900 10.535 -23.445 1.00 13.81 73 ALA A O 1
ATOM 602 N N . MET A 1 84 ? 1.942 11.536 -25.170 1.00 14.43 74 MET A N 1
ATOM 603 C CA . MET A 1 84 ? 2.226 12.753 -24.419 1.00 14.58 74 MET A CA 1
ATOM 604 C C . MET A 1 84 ? 1.426 13.927 -24.984 1.00 14.11 74 MET A C 1
ATOM 605 O O . MET A 1 84 ? 1.330 14.068 -26.212 1.00 13.44 74 MET A O 1
ATOM 610 N N . PRO A 1 85 ? 0.853 14.776 -24.105 1.00 13.72 75 PRO A N 1
ATOM 611 C CA . PRO A 1 85 ? 0.776 14.650 -22.648 1.00 12.91 75 PRO A CA 1
ATOM 612 C C . PRO A 1 85 ? -0.307 13.619 -22.292 1.00 12.75 75 PRO A C 1
ATOM 613 O O . PRO A 1 85 ? -1.164 13.321 -23.151 1.00 11.87 75 PRO A O 1
ATOM 617 N N . THR A 1 86 ? -0.260 13.132 -21.048 1.00 12.36 76 THR A N 1
ATOM 618 C CA . THR A 1 86 ? -1.340 12.389 -20.434 1.00 12.63 76 THR A CA 1
ATOM 619 C C . THR A 1 86 ? -1.602 12.922 -19.048 1.00 12.22 76 THR A C 1
ATOM 620 O O . THR A 1 86 ? -0.670 13.124 -18.253 1.00 12.44 76 THR A O 1
ATOM 624 N N . PHE A 1 87 ? -2.877 13.104 -18.749 1.00 9.93 77 PHE A N 1
ATOM 625 C CA . PHE A 1 87 ? -3.276 13.547 -17.396 1.00 12.09 77 PHE A CA 1
ATOM 626 C C . PHE A 1 87 ? -4.028 12.419 -16.719 1.00 12.28 77 PHE A C 1
ATOM 627 O O . PHE A 1 87 ? -5.073 11.991 -17.214 1.00 12.81 77 PHE A O 1
ATOM 635 N N . VAL A 1 88 ? -3.475 11.942 -15.597 1.00 12.41 78 VAL A N 1
ATOM 636 C CA . VAL A 1 88 ? -4.071 10.839 -14.855 1.00 13.17 78 VAL A CA 1
ATOM 637 C C . VAL A 1 88 ? -4.876 11.479 -13.716 1.00 13.39 78 VAL A C 1
ATOM 638 O O . VAL A 1 88 ? -4.398 12.409 -13.031 1.00 13.69 78 VAL A O 1
ATOM 642 N N . LEU A 1 89 ? -6.105 11.015 -13.547 1.00 14.08 79 LEU A N 1
ATOM 643 C CA . LEU A 1 89 ? -7.000 11.525 -12.500 1.00 15.57 79 LEU A CA 1
ATOM 644 C C . LEU A 1 89 ? -7.193 10.481 -11.401 1.00 16.19 79 LEU A C 1
ATOM 645 O O . LEU A 1 89 ? -7.229 9.274 -11.671 1.00 15.90 79 LEU A O 1
ATOM 650 N N . GLY A 1 90 ? -7.316 10.950 -10.165 1.00 16.90 80 GLY A N 1
ATOM 651 C CA . GLY A 1 90 ? -7.415 10.061 -9.005 1.00 18.21 80 GLY A CA 1
ATOM 652 C C . GLY A 1 90 ? -8.421 10.647 -8.024 1.00 19.15 80 GLY A C 1
ATOM 653 O O . GLY A 1 90 ? -8.662 11.868 -7.994 1.00 20.03 80 GLY A O 1
ATOM 654 N N . LYS A 1 91 ? -9.035 9.768 -7.248 1.00 20.33 81 LYS A N 1
ATOM 655 C CA . LYS A 1 91 ? -10.076 10.151 -6.307 1.00 20.83 81 LYS A CA 1
ATOM 656 C C . LYS A 1 91 ? -10.250 9.071 -5.263 1.00 21.11 81 LYS A C 1
ATOM 657 O O . LYS A 1 91 ? -10.331 7.884 -5.594 1.00 20.48 81 LYS A O 1
ATOM 663 N N . ASP A 1 92 ? -10.293 9.500 -4.003 1.00 21.16 82 ASP A N 1
ATOM 664 C CA . ASP A 1 92 ? -10.569 8.610 -2.855 1.00 21.81 82 ASP A CA 1
ATOM 665 C C . ASP A 1 92 ? -9.676 7.385 -2.846 1.00 22.19 82 ASP A C 1
ATOM 666 O O . ASP A 1 92 ? -10.149 6.286 -2.630 1.00 22.75 82 ASP A O 1
ATOM 671 N N . GLY A 1 93 ? -8.383 7.591 -3.100 1.00 22.94 83 GLY A N 1
ATOM 672 C CA . GLY A 1 93 ? -7.400 6.520 -3.016 1.00 23.02 83 GLY A CA 1
ATOM 673 C C . GLY A 1 93 ? -7.226 5.604 -4.218 1.00 23.33 83 GLY A C 1
ATOM 674 O O . GLY A 1 93 ? -6.576 4.574 -4.097 1.00 22.96 83 GLY A O 1
ATOM 675 N N . GLN A 1 94 ? -7.806 5.947 -5.374 1.00 23.18 84 GLN A N 1
ATOM 676 C CA . GLN A 1 94 ? -7.583 5.144 -6.577 1.00 23.28 84 GLN A CA 1
ATOM 677 C C . GLN A 1 94 ? -7.467 6.014 -7.809 1.00 23.12 84 GLN A C 1
ATOM 678 O O . GLN A 1 94 ? -8.021 7.109 -7.836 1.00 23.18 84 GLN A O 1
ATOM 684 N N . LEU A 1 95 ? -6.739 5.543 -8.820 1.00 22.56 85 LEU A N 1
ATOM 685 C CA . LEU A 1 95 ? -6.698 6.260 -10.101 1.00 22.44 85 LEU A CA 1
ATOM 686 C C . LEU A 1 95 ? -7.970 5.906 -10.863 1.00 22.49 85 LEU A C 1
ATOM 687 O O . LEU A 1 95 ? -8.378 4.737 -10.886 1.00 24.15 85 LEU A O 1
ATOM 692 N N . ILE A 1 96 ? -8.622 6.886 -11.474 1.00 21.66 86 ILE A N 1
ATOM 693 C CA . ILE A 1 96 ? -9.957 6.607 -12.038 1.00 22.49 86 ILE A CA 1
ATOM 694 C C . ILE A 1 96 ? -10.030 6.671 -13.563 1.00 22.74 86 ILE A C 1
ATOM 695 O O . ILE A 1 96 ? -10.937 6.130 -14.164 1.00 22.02 86 ILE A O 1
ATOM 700 N N . GLY A 1 97 ? -9.071 7.348 -14.173 1.00 22.14 87 GLY A N 1
ATOM 701 C CA . GLY A 1 97 ? -9.050 7.477 -15.639 1.00 21.70 87 GLY A CA 1
ATOM 702 C C . GLY A 1 97 ? -7.979 8.440 -16.116 1.00 20.62 87 GLY A C 1
ATOM 703 O O . GLY A 1 97 ? -7.189 8.948 -15.312 1.00 19.43 87 GLY A O 1
ATOM 704 N N . LYS A 1 98 ? -7.952 8.663 -17.435 1.00 20.20 88 LYS A N 1
ATOM 705 C CA . LYS A 1 98 ? -6.908 9.465 -18.077 1.00 20.17 88 LYS A CA 1
ATOM 706 C C . LYS A 1 98 ? -7.553 10.394 -19.069 1.00 19.75 88 LYS A C 1
ATOM 707 O O . LYS A 1 98 ? -8.484 10.005 -19.770 1.00 20.69 88 LYS A O 1
ATOM 713 N N . ILE A 1 99 ? -7.021 11.603 -19.166 1.00 18.12 89 ILE A N 1
ATOM 714 C CA . ILE A 1 99 ? -7.299 12.455 -20.303 1.00 17.60 89 ILE A CA 1
ATOM 715 C C . ILE A 1 99 ? -6.025 12.456 -21.122 1.00 17.00 89 ILE A C 1
ATOM 716 O O . ILE A 1 99 ? -4.940 12.779 -20.626 1.00 15.66 89 ILE A O 1
ATOM 721 N N . ILE A 1 100 ? -6.152 12.095 -22.385 1.00 15.65 90 ILE A N 1
ATOM 722 C CA . ILE A 1 100 ? -4.970 11.964 -23.217 1.00 16.38 90 ILE A CA 1
ATOM 723 C C . ILE A 1 100 ? -4.908 13.086 -24.230 1.00 15.64 90 ILE A C 1
ATOM 724 O O . ILE A 1 100 ? -5.900 13.360 -24.931 1.00 15.47 90 ILE A O 1
ATOM 729 N N . GLY A 1 101 ? -3.755 13.738 -24.267 1.00 14.61 91 GLY A N 1
ATOM 730 C CA . GLY A 1 101 ? -3.485 14.853 -25.208 1.00 15.46 91 GLY A CA 1
ATOM 731 C C . GLY A 1 101 ? -3.706 16.267 -24.695 1.00 14.83 91 GLY A C 1
ATOM 732 O O . GLY A 1 101 ? -4.293 16.471 -23.627 1.00 14.73 91 GLY A O 1
ATOM 733 N N . ALA A 1 102 ? -3.215 17.236 -25.472 1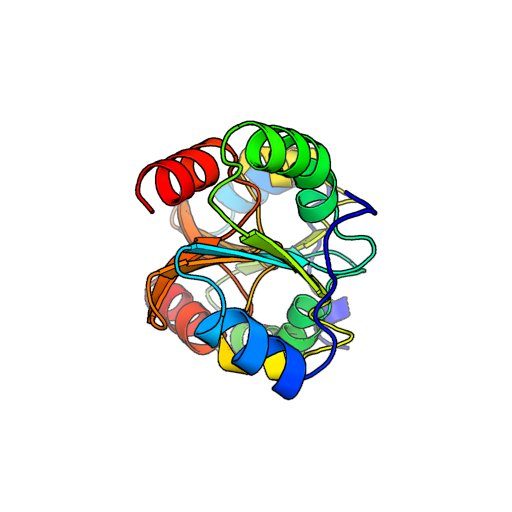.00 15.01 92 ALA A N 1
ATOM 734 C CA . ALA A 1 102 ? -3.357 18.652 -25.173 1.00 16.02 92 ALA A CA 1
ATOM 735 C C . ALA A 1 102 ? -4.782 19.153 -25.415 1.00 16.66 92 ALA A C 1
ATOM 736 O O . ALA A 1 102 ? -5.069 19.891 -26.376 1.00 17.48 92 ALA A O 1
ATOM 738 N N . ASN A 1 103 ? -5.668 18.794 -24.499 1.00 15.79 93 ASN A N 1
ATOM 739 C CA . ASN A 1 103 ? -7.066 19.101 -24.642 1.00 17.02 93 ASN A CA 1
ATOM 740 C C . ASN A 1 103 ? -7.595 19.709 -23.348 1.00 16.02 93 ASN A C 1
ATOM 741 O O . ASN A 1 103 ? -8.066 18.980 -22.491 1.00 14.96 93 ASN A O 1
ATOM 746 N N . PRO A 1 104 ? -7.485 21.041 -23.212 1.00 16.56 94 PRO A N 1
ATOM 747 C CA . PRO A 1 104 ? -7.835 21.649 -21.921 1.00 15.76 94 PRO A CA 1
ATOM 748 C C . PRO A 1 104 ? -9.315 21.569 -21.582 1.00 15.64 94 PRO A C 1
ATOM 749 O O . PRO A 1 104 ? -9.675 21.480 -20.417 1.00 15.39 94 PRO A O 1
ATOM 753 N N . THR A 1 105 ? -10.162 21.596 -22.604 1.00 15.17 95 THR A N 1
ATOM 754 C CA . THR A 1 105 ? -11.581 21.428 -22.373 1.00 16.10 95 THR A CA 1
ATOM 755 C C . THR A 1 105 ? -11.945 20.064 -21.771 1.00 15.77 95 THR A C 1
ATOM 756 O O . THR A 1 105 ? -12.689 20.009 -20.804 1.00 16.14 95 THR A O 1
ATOM 760 N N . ALA A 1 106 ? -11.442 18.973 -22.357 1.00 16.01 96 ALA A N 1
ATOM 761 C CA . ALA A 1 106 ? -11.720 17.642 -21.844 1.00 15.13 96 ALA A CA 1
ATOM 762 C C . ALA A 1 106 ? -11.073 17.503 -20.448 1.00 15.08 96 ALA A C 1
ATOM 763 O O . ALA A 1 106 ? -11.651 16.916 -19.512 1.00 15.04 96 ALA A O 1
ATOM 765 N N . LEU A 1 107 ? -9.878 18.055 -20.315 1.00 14.10 97 LEU A N 1
ATOM 766 C CA . LEU A 1 107 ? -9.169 18.003 -19.017 1.00 14.19 97 LEU A CA 1
ATOM 767 C C . LEU A 1 107 ? -10.021 18.674 -17.940 1.00 15.22 97 LEU A C 1
ATOM 768 O O . LEU A 1 107 ? -10.283 18.069 -16.906 1.00 14.96 97 LEU A O 1
ATOM 773 N N . GLU A 1 108 ? -10.489 19.893 -18.212 1.00 16.32 98 GLU A N 1
ATOM 774 C CA . GLU A 1 108 ? -11.289 20.598 -17.203 1.00 17.42 98 GLU A CA 1
ATOM 775 C C . GLU A 1 108 ? -12.559 19.820 -16.873 1.00 17.97 98 GLU A C 1
ATOM 776 O O . GLU A 1 108 ? -12.937 19.715 -15.706 1.00 18.19 98 GLU A O 1
ATOM 782 N N . LYS A 1 109 ? -13.229 19.291 -17.903 1.00 18.36 99 LYS A N 1
ATOM 783 C CA . LYS A 1 109 ? -14.402 18.466 -17.647 1.00 19.67 99 LYS A CA 1
ATOM 784 C C . LYS A 1 109 ? -14.120 17.291 -16.679 1.00 18.88 99 LYS A C 1
ATOM 785 O O . LYS A 1 109 ? -14.887 17.073 -15.746 1.00 19.10 99 LYS A O 1
ATOM 791 N N . GLY A 1 110 ? -13.024 16.552 -16.898 1.00 18.89 100 GLY A N 1
ATOM 792 C CA . GLY A 1 110 ? -12.639 15.433 -16.023 1.00 18.63 100 GLY A CA 1
ATOM 793 C C . GLY A 1 110 ? -12.352 15.877 -14.590 1.00 19.23 100 GLY A C 1
ATOM 794 O O . GLY A 1 110 ? -12.741 15.200 -13.613 1.00 20.11 100 GLY A O 1
ATOM 795 N N . ILE A 1 111 ? -11.708 17.036 -14.465 1.00 18.88 101 ILE A N 1
ATOM 796 C CA . ILE A 1 111 ? -11.386 1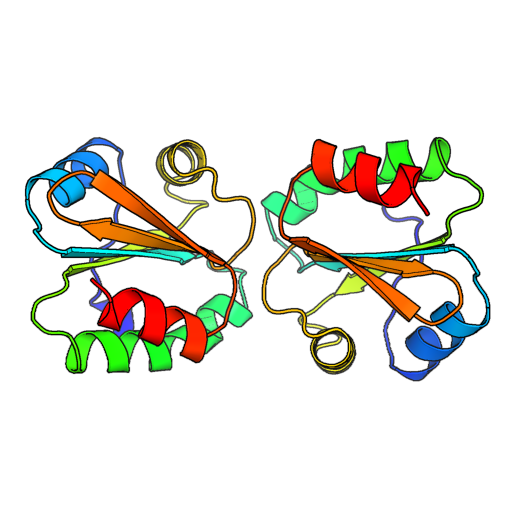7.607 -13.163 1.00 20.19 101 ILE A CA 1
ATOM 797 C C . ILE A 1 111 ? -12.666 18.075 -12.452 1.00 20.94 101 ILE A C 1
ATOM 798 O O . ILE A 1 111 ? -12.818 17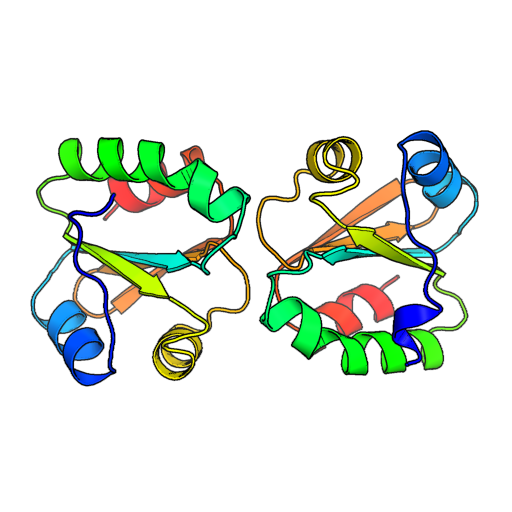.860 -11.257 1.00 21.46 101 ILE A O 1
ATOM 803 N N . LYS A 1 112 ? -13.572 18.693 -13.204 1.00 22.57 102 LYS A N 1
ATOM 804 C CA . LYS A 1 112 ? -14.816 19.250 -12.649 1.00 23.75 102 LYS A CA 1
ATOM 805 C C . LYS A 1 112 ? -15.656 18.114 -12.064 1.00 24.54 102 LYS A C 1
ATOM 806 O O . LYS A 1 112 ? -16.315 18.263 -11.017 1.00 24.65 102 LYS A O 1
ATOM 812 N N . ASP A 1 113 ? -15.591 16.966 -12.726 1.00 25.67 103 ASP A N 1
ATOM 813 C CA . ASP A 1 113 ? -16.369 15.799 -12.352 1.00 27.59 103 ASP A CA 1
ATOM 814 C C . ASP A 1 113 ? -15.777 15.049 -11.140 1.00 27.71 103 ASP A C 1
ATOM 815 O O . ASP A 1 113 ? -16.431 14.173 -10.591 1.00 27.83 103 ASP A O 1
ATOM 820 N N . LEU A 1 114 ? -14.556 15.390 -10.721 1.00 28.02 104 LEU A N 1
ATOM 821 C CA . LEU A 1 114 ? -13.952 14.734 -9.540 1.00 27.82 104 LEU A CA 1
ATOM 822 C C . LEU A 1 114 ? -14.669 15.094 -8.256 1.00 28.31 104 LEU A C 1
ATOM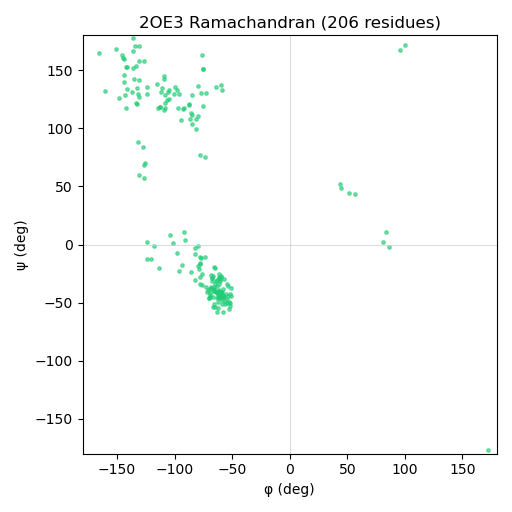 823 O O . LEU A 1 114 ? -14.765 14.286 -7.327 1.00 28.09 104 LEU A O 1
ATOM 829 N N . TYR B 1 11 ? 12.713 2.846 -40.868 1.00 36.58 1 TYR B N 1
ATOM 830 C CA . TYR B 1 11 ? 11.891 4.044 -40.469 1.00 35.80 1 TYR B CA 1
ATOM 831 C C . TYR B 1 11 ? 12.237 5.278 -41.279 1.00 35.83 1 TYR B C 1
ATOM 832 O O . TYR B 1 11 ? 11.368 6.115 -41.585 1.00 34.88 1 TYR B O 1
ATOM 841 N N . THR B 1 12 ? 13.529 5.398 -41.578 1.00 36.27 2 THR B N 1
ATOM 842 C CA . THR B 1 12 ? 14.080 6.576 -42.237 1.00 36.60 2 THR B CA 1
ATOM 843 C C . THR B 1 12 ? 13.686 6.615 -43.710 1.00 35.62 2 THR B C 1
ATOM 844 O O . THR B 1 12 ? 13.871 7.634 -44.371 1.00 36.57 2 THR B O 1
ATOM 848 N N . SER B 1 13 ? 13.129 5.516 -44.213 1.00 34.18 3 SER B N 1
ATOM 849 C CA . SER B 1 13 ? 12.802 5.421 -45.636 1.00 32.85 3 SER B CA 1
ATOM 850 C C . SER B 1 13 ? 11.365 5.814 -45.989 1.00 31.23 3 SER B C 1
ATOM 851 O O . SER B 1 13 ? 11.069 6.075 -47.161 1.00 30.91 3 SER B O 1
ATOM 854 N N . ILE B 1 14 ? 10.457 5.857 -45.009 1.00 28.95 4 ILE B N 1
ATOM 855 C CA . ILE B 1 14 ? 9.111 6.308 -45.366 1.00 26.96 4 ILE B CA 1
ATOM 856 C C . ILE B 1 14 ? 9.032 7.824 -45.565 1.00 24.92 4 ILE B C 1
ATOM 857 O O . ILE B 1 14 ? 9.784 8.581 -44.964 1.00 24.27 4 ILE B O 1
ATOM 862 N N . THR B 1 15 ? 8.095 8.218 -46.425 1.00 24.02 5 THR B N 1
ATOM 863 C CA . THR B 1 15 ? 7.854 9.597 -46.815 1.00 23.03 5 THR B CA 1
ATOM 864 C C . THR B 1 15 ? 7.488 10.471 -45.614 1.00 22.75 5 THR B C 1
ATOM 865 O O . THR B 1 15 ? 6.706 10.063 -44.729 1.00 21.08 5 THR B O 1
ATOM 869 N N . LYS B 1 16 ? 8.062 11.664 -45.572 1.00 21.38 6 LYS B N 1
ATOM 870 C CA . LYS B 1 16 ? 7.701 12.608 -44.539 1.00 22.32 6 LYS B CA 1
ATOM 871 C C . LYS B 1 16 ? 6.835 13.657 -45.176 1.00 22.46 6 LYS B C 1
ATOM 872 O O . LYS B 1 16 ? 7.217 14.245 -46.208 1.00 21.43 6 LYS B O 1
ATOM 878 N N . LEU B 1 17 ? 5.646 13.872 -44.612 1.00 21.68 7 LEU B N 1
ATOM 879 C CA . LEU B 1 17 ? 4.797 14.958 -45.075 1.00 21.94 7 LEU B CA 1
ATOM 880 C C . LEU B 1 17 ? 5.350 16.238 -44.518 1.00 23.07 7 LEU B C 1
ATOM 881 O O . LEU B 1 17 ? 5.607 16.324 -43.318 1.00 23.28 7 LEU B O 1
ATOM 886 N N . THR B 1 18 ? 5.523 17.240 -45.375 1.00 23.80 8 THR B N 1
ATOM 887 C CA . THR B 1 18 ? 5.931 18.559 -44.881 1.00 25.54 8 THR B CA 1
ATOM 888 C C . THR B 1 18 ? 4.979 19.737 -45.175 1.00 25.49 8 THR B C 1
ATOM 889 O O . THR B 1 18 ? 5.144 20.824 -44.605 1.00 26.87 8 THR B O 1
ATOM 893 N N . ASN B 1 19 ? 3.993 19.560 -46.058 1.00 25.23 9 ASN B N 1
ATOM 894 C CA . ASN B 1 19 ? 3.004 20.620 -46.271 1.00 25.19 9 ASN B CA 1
ATOM 895 C C . ASN B 1 19 ? 1.627 20.061 -46.579 1.00 25.27 9 ASN B C 1
ATOM 896 O O . ASN B 1 19 ? 1.502 18.881 -46.923 1.00 24.91 9 ASN B O 1
ATOM 901 N N . LEU B 1 20 ? 0.616 20.913 -46.437 1.00 24.85 10 LEU B N 1
ATOM 902 C CA . LEU B 1 20 ? -0.783 20.563 -46.720 1.00 25.73 10 LEU B CA 1
ATOM 903 C C . LEU B 1 20 ? -1.031 20.004 -48.123 1.00 25.60 10 LEU B C 1
ATOM 904 O O . LEU B 1 20 ? -1.870 19.127 -48.283 1.00 25.18 10 LEU B O 1
ATOM 909 N N . THR B 1 21 ? -0.276 20.485 -49.115 1.00 26.03 11 THR B N 1
ATOM 910 C CA . THR B 1 21 ? -0.416 20.011 -50.499 1.00 26.15 11 THR B CA 1
ATOM 911 C C . THR B 1 21 ? -0.007 18.546 -50.653 1.00 25.03 11 THR B C 1
ATOM 912 O O . THR B 1 21 ? -0.762 17.768 -51.200 1.00 24.92 11 THR B O 1
ATOM 916 N N . GLU B 1 22 ? 1.183 18.200 -50.160 1.00 24.19 12 GLU B N 1
ATOM 917 C CA . GLU B 1 22 ? 1.640 16.819 -50.045 1.00 23.48 12 GLU B CA 1
ATOM 918 C C . GLU B 1 22 ? 0.634 15.969 -49.285 1.00 22.00 12 GLU B C 1
ATOM 919 O O . GLU B 1 22 ? 0.374 14.850 -49.685 1.00 20.47 12 GLU B O 1
ATOM 925 N N . PHE B 1 23 ? 0.121 16.515 -48.173 1.00 20.76 13 PHE B N 1
ATOM 926 C CA . PHE B 1 23 ? -0.865 15.841 -47.329 1.00 20.34 13 PHE B CA 1
ATOM 927 C C . PHE B 1 23 ? -2.111 15.474 -48.128 1.00 20.58 13 PHE B C 1
ATOM 928 O O . PHE B 1 23 ? -2.461 14.288 -48.239 1.00 19.21 13 PHE B O 1
ATOM 936 N N . ARG B 1 24 ? -2.747 16.488 -48.716 1.00 20.57 14 ARG B N 1
ATOM 937 C CA . ARG B 1 24 ? -3.940 16.298 -49.551 1.00 22.51 14 ARG B CA 1
ATOM 938 C C . ARG B 1 24 ? -3.690 15.396 -50.766 1.00 22.43 14 ARG B C 1
ATOM 939 O O . ARG B 1 24 ? -4.526 14.544 -51.077 1.00 22.74 14 ARG B O 1
ATOM 947 N N . ASN B 1 25 ? -2.538 15.552 -51.421 1.00 22.63 15 ASN B N 1
ATOM 948 C CA . ASN B 1 25 ? -2.130 14.619 -52.492 1.00 23.46 15 ASN B CA 1
ATOM 949 C C . ASN B 1 25 ? -2.081 13.177 -52.008 1.00 22.81 15 ASN B C 1
ATOM 950 O O . ASN B 1 25 ? -2.603 12.276 -52.642 1.00 23.93 15 ASN B O 1
ATOM 955 N N . LEU B 1 26 ? -1.432 12.958 -50.876 1.00 22.90 16 LEU B N 1
ATOM 956 C CA . LEU B 1 26 ? -1.335 11.619 -50.324 1.00 22.30 16 LEU B CA 1
ATOM 957 C C . LEU B 1 26 ? -2.718 10.980 -50.089 1.00 22.17 16 LEU B C 1
ATOM 958 O O . LEU B 1 26 ? -2.931 9.813 -50.410 1.00 20.90 16 LEU B O 1
ATOM 963 N N . ILE B 1 27 ? -3.648 11.743 -49.513 1.00 21.80 17 ILE B N 1
ATOM 964 C CA . ILE B 1 27 ? -4.969 11.199 -49.193 1.00 23.08 17 ILE B CA 1
ATOM 965 C C . ILE B 1 27 ? -5.751 10.838 -50.461 1.00 24.20 17 ILE B C 1
ATOM 966 O O . ILE B 1 27 ? -6.455 9.818 -50.494 1.00 25.12 17 ILE B O 1
ATOM 971 N N . LYS B 1 28 ? -5.615 11.658 -51.496 1.00 25.18 18 LYS B N 1
ATOM 972 C CA . LYS B 1 28 ? -6.360 11.428 -52.746 1.00 26.56 18 LYS B CA 1
ATOM 973 C C . LYS B 1 28 ? -5.755 10.332 -53.633 1.00 26.10 18 LYS B C 1
ATOM 974 O O . LYS B 1 28 ? -6.472 9.758 -54.447 1.00 25.63 18 LYS B O 1
ATOM 980 N N . GLN B 1 29 ? -4.467 10.024 -53.445 1.00 25.77 19 GLN B N 1
ATOM 981 C CA . GLN B 1 29 ? -3.749 9.065 -54.315 1.00 25.89 19 GLN B CA 1
ATOM 982 C C . GLN B 1 29 ? -3.640 7.650 -53.757 1.00 25.42 19 GLN B C 1
ATOM 983 O O . GLN B 1 29 ? -3.227 6.741 -54.464 1.00 25.72 19 GLN B O 1
ATOM 989 N N . ASN B 1 30 ? -4.057 7.457 -52.505 1.00 23.87 20 ASN B N 1
ATOM 990 C CA . ASN B 1 30 ? -3.867 6.196 -51.802 1.00 22.16 20 ASN B CA 1
ATOM 991 C C . ASN B 1 30 ? -5.144 5.742 -51.129 1.00 21.99 20 ASN B C 1
ATOM 992 O O . ASN B 1 30 ? -5.672 6.461 -50.272 1.00 22.03 20 ASN B O 1
ATOM 997 N N . ASP B 1 31 ? -5.622 4.554 -51.493 1.00 20.55 21 ASP B N 1
ATOM 998 C CA . ASP B 1 31 ? -6.860 4.018 -50.923 1.00 21.07 21 ASP B CA 1
ATOM 999 C C . ASP B 1 31 ? -6.703 3.739 -49.434 1.00 19.88 21 ASP B C 1
ATOM 1000 O O . ASP B 1 31 ? -7.664 3.877 -48.683 1.00 18.87 21 ASP B O 1
ATOM 1005 N N . LYS B 1 32 ? -5.513 3.284 -49.035 1.00 17.80 22 LYS B N 1
ATOM 1006 C CA . LYS B 1 32 ? -5.255 2.925 -47.632 1.00 18.39 22 LYS B CA 1
ATOM 1007 C C . LYS B 1 32 ? -3.960 3.592 -47.191 1.00 17.41 22 LYS B C 1
ATOM 1008 O O . LYS B 1 32 ? -2.924 3.443 -47.839 1.00 17.56 22 LYS B O 1
ATOM 1014 N N . LEU B 1 33 ? -4.017 4.325 -46.083 1.00 17.39 23 LEU B N 1
ATOM 1015 C CA . LEU B 1 33 ? -2.945 5.218 -45.688 1.00 18.33 23 LEU B CA 1
ATOM 1016 C C . LEU B 1 33 ? -2.793 5.232 -44.149 1.00 16.20 23 LEU B C 1
ATOM 1017 O O . LEU B 1 33 ? -3.792 5.178 -43.428 1.00 16.03 23 LEU B O 1
ATOM 1022 N N . VAL B 1 34 ? -1.554 5.249 -43.665 1.00 15.01 24 VAL B N 1
ATOM 1023 C CA . VAL B 1 34 ? -1.272 5.457 -42.244 1.00 13.97 24 VAL B CA 1
ATOM 1024 C C . VAL B 1 34 ? -0.319 6.665 -42.158 1.00 13.79 24 VAL B C 1
ATOM 1025 O O . VAL B 1 34 ? 0.694 6.695 -42.844 1.00 13.73 24 VAL B O 1
ATOM 1029 N N . ILE B 1 35 ? -0.651 7.636 -41.314 1.00 12.85 25 ILE B N 1
ATOM 1030 C CA . ILE B 1 35 ? 0.244 8.746 -41.008 1.00 13.15 25 ILE B CA 1
ATOM 1031 C C . ILE B 1 35 ? 0.705 8.671 -39.539 1.00 12.28 25 ILE B C 1
ATOM 1032 O O . ILE B 1 35 ? -0.113 8.771 -38.589 1.00 12.13 25 ILE B O 1
ATOM 1037 N N . ASP B 1 36 ? 2.014 8.521 -39.368 1.00 10.85 26 ASP B N 1
ATOM 1038 C CA . ASP B 1 36 ? 2.645 8.553 -38.047 1.00 11.71 26 ASP B CA 1
ATOM 1039 C C . ASP B 1 36 ? 2.970 10.036 -37.667 1.00 12.07 26 ASP B C 1
ATOM 1040 O O . ASP B 1 36 ? 3.903 10.666 -38.206 1.00 10.97 26 ASP B O 1
ATOM 1045 N N . PHE B 1 37 ? 2.202 10.574 -36.720 1.00 11.65 27 PHE B N 1
ATOM 1046 C CA . PHE B 1 37 ? 2.434 11.906 -36.214 1.00 12.51 27 PHE B CA 1
ATOM 1047 C C . PHE B 1 37 ? 3.335 11.774 -34.991 1.00 13.29 27 PHE B C 1
ATOM 1048 O O . PHE B 1 37 ? 2.941 11.204 -33.977 1.00 13.24 27 PHE B O 1
ATOM 1056 N N . TYR B 1 38 ? 4.534 12.337 -35.091 1.00 13.63 28 TYR B N 1
ATOM 1057 C CA . TYR B 1 38 ? 5.564 12.185 -34.068 1.00 15.25 28 TYR B CA 1
ATOM 1058 C C . TYR B 1 38 ? 6.207 13.532 -33.811 1.00 15.72 28 TYR B C 1
ATOM 1059 O O . TYR B 1 38 ? 5.868 14.504 -34.475 1.00 15.16 28 TYR B O 1
ATOM 1068 N N . ALA B 1 39 ? 7.145 13.563 -32.861 1.00 16.08 29 ALA B N 1
ATOM 1069 C CA . ALA B 1 39 ? 8.066 14.677 -32.662 1.00 16.70 29 ALA B CA 1
ATOM 1070 C C . ALA B 1 39 ? 9.454 14.110 -32.496 1.00 17.04 29 ALA B C 1
ATOM 1071 O O . ALA B 1 39 ? 9.644 12.976 -32.045 1.00 15.56 29 ALA B O 1
ATOM 1073 N N . THR B 1 40 ? 10.431 14.923 -32.854 1.00 17.95 30 THR B N 1
ATOM 1074 C CA . THR B 1 40 ? 11.824 14.575 -32.634 1.00 19.01 30 THR B CA 1
ATOM 1075 C C . THR B 1 40 ? 12.064 14.466 -31.103 1.00 18.23 30 THR B C 1
ATOM 1076 O O . THR B 1 40 ? 11.601 15.309 -30.307 1.00 18.82 30 THR B O 1
ATOM 1080 N N . TRP B 1 41 ? 12.779 13.421 -30.706 1.00 16.45 31 TRP B N 1
ATOM 1081 C CA . TRP B 1 41 ? 13.179 13.163 -29.310 1.00 16.55 31 TRP B CA 1
ATOM 1082 C C . TRP B 1 41 ? 12.062 12.508 -28.469 1.00 16.22 31 TRP B C 1
ATOM 1083 O O . TRP B 1 41 ? 12.252 12.200 -27.307 1.00 16.93 31 TRP B O 1
ATOM 1094 N N . CYS B 1 42 ? 10.922 12.222 -29.100 1.00 15.83 32 CYS B N 1
ATOM 1095 C CA . CYS B 1 42 ? 9.802 11.584 -28.415 1.00 14.51 32 CYS B CA 1
ATOM 1096 C C . CYS B 1 42 ? 10.036 10.082 -28.178 1.00 15.32 32 CYS B C 1
ATOM 1097 O O . CYS B 1 42 ? 10.184 9.308 -29.128 1.00 15.68 32 CYS B O 1
ATOM 1100 N N . GLY B 1 43 ? 10.040 9.705 -26.904 1.00 14.78 33 GLY B N 1
ATOM 1101 C CA . GLY B 1 43 ? 10.370 8.344 -26.467 1.00 15.77 33 GLY B CA 1
ATOM 1102 C C . GLY B 1 43 ? 9.388 7.299 -26.991 1.00 14.75 33 GLY B C 1
ATOM 1103 O O . GLY B 1 43 ? 9.806 6.363 -27.652 1.00 14.99 33 GLY B O 1
ATOM 1104 N N . PRO B 1 44 ? 8.084 7.450 -26.684 1.00 15.35 34 PRO B N 1
ATOM 1105 C CA . PRO B 1 44 ? 7.092 6.483 -27.200 1.00 14.75 34 PRO B CA 1
ATOM 1106 C C . PRO B 1 44 ? 7.106 6.418 -28.731 1.00 12.99 34 PRO B C 1
ATOM 1107 O O . PRO B 1 44 ? 6.958 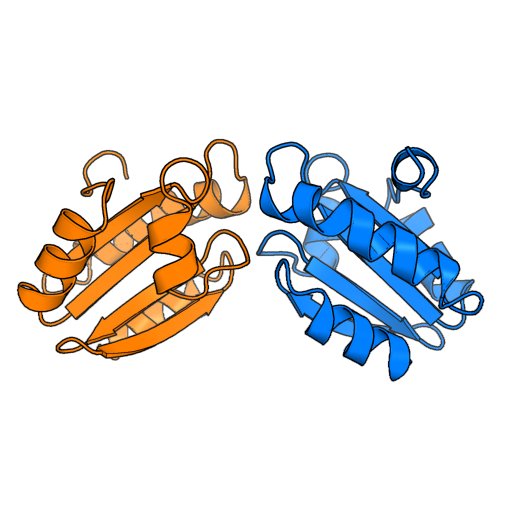5.350 -29.295 1.00 12.66 34 PRO B O 1
ATOM 1111 N N . CYS B 1 45 ? 7.288 7.567 -29.381 1.00 12.05 35 CYS B N 1
ATOM 1112 C CA . CYS B 1 45 ? 7.380 7.645 -30.865 1.00 12.41 35 CYS B CA 1
ATOM 1113 C C . CYS B 1 45 ? 8.502 6.728 -31.371 1.00 13.47 35 CYS B C 1
ATOM 1114 O O . CYS B 1 45 ? 8.288 5.864 -32.241 1.00 13.78 35 CYS B O 1
ATOM 1117 N N . LYS B 1 46 ? 9.687 6.887 -30.785 1.00 13.93 36 LYS B N 1
ATOM 1118 C CA . LYS B 1 46 ? 10.849 6.072 -31.146 1.00 15.10 36 LYS B CA 1
ATOM 1119 C C . LYS B 1 46 ? 10.597 4.588 -30.923 1.00 15.18 36 LYS B C 1
ATOM 1120 O O . LYS B 1 46 ? 10.977 3.753 -31.761 1.00 14.91 36 LYS B O 1
ATOM 1126 N N . MET B 1 47 ? 9.949 4.261 -29.809 1.00 15.02 37 MET B N 1
ATOM 1127 C CA . MET B 1 47 ? 9.563 2.856 -29.524 1.00 16.54 37 MET B CA 1
ATOM 1128 C C . MET B 1 47 ? 8.760 2.220 -30.644 1.00 15.24 37 MET B C 1
ATOM 1129 O O . MET B 1 47 ? 8.887 1.004 -30.901 1.00 14.51 37 MET B O 1
ATOM 1134 N N . MET B 1 48 ? 7.913 3.028 -31.285 1.00 14.05 38 MET B N 1
ATOM 1135 C CA . MET B 1 48 ? 7.031 2.540 -32.351 1.00 12.95 38 MET B CA 1
ATOM 1136 C C . MET B 1 48 ? 7.708 2.329 -33.725 1.00 14.15 38 MET B C 1
ATOM 1137 O O . MET B 1 48 ? 7.165 1.661 -34.588 1.00 13.22 38 MET B O 1
ATOM 1142 N N . GLN B 1 49 ? 8.881 2.911 -33.924 1.00 14.02 39 GLN B N 1
ATOM 1143 C CA . GLN B 1 49 ? 9.570 2.767 -35.208 1.00 14.53 39 GLN B CA 1
ATOM 1144 C C . GLN B 1 49 ? 9.747 1.304 -35.688 1.00 14.33 39 GLN B C 1
ATOM 1145 O O . GLN B 1 49 ? 9.334 0.977 -36.793 1.00 14.71 39 GLN B O 1
ATOM 1151 N N . PRO B 1 50 ? 10.357 0.415 -34.874 1.00 14.79 40 PRO B N 1
ATOM 1152 C CA . PRO B 1 50 ? 10.500 -0.971 -35.352 1.00 15.39 40 PRO B CA 1
ATOM 1153 C C . PRO B 1 50 ? 9.152 -1.667 -35.611 1.00 15.49 40 PRO B C 1
ATOM 1154 O O . PRO B 1 50 ? 9.075 -2.566 -36.456 1.00 15.46 40 PRO B O 1
ATOM 1158 N N . HIS B 1 51 ? 8.108 -1.266 -34.882 1.00 14.79 41 HIS B N 1
ATOM 1159 C CA . HIS B 1 51 ? 6.760 -1.803 -35.119 1.00 15.31 41 HIS B CA 1
ATOM 1160 C C . HIS B 1 51 ? 6.253 -1.350 -36.497 1.00 15.09 41 HIS B C 1
ATOM 1161 O O . HIS B 1 51 ? 5.729 -2.154 -37.262 1.00 14.25 41 HIS B O 1
ATOM 1168 N N . LEU B 1 52 ? 6.441 -0.073 -36.813 1.00 16.13 42 LEU B N 1
ATOM 1169 C CA . LEU B 1 52 ? 5.989 0.461 -38.096 1.00 17.97 42 LEU B CA 1
ATOM 1170 C C . LEU B 1 52 ? 6.722 -0.211 -39.256 1.00 17.76 42 LEU B C 1
ATOM 1171 O O . LEU B 1 52 ? 6.106 -0.556 -40.259 1.00 17.17 42 LEU B O 1
ATOM 1176 N N . THR B 1 53 ? 8.028 -0.405 -39.086 1.00 18.18 43 THR B N 1
ATOM 1177 C CA . THR B 1 53 ? 8.859 -1.107 -40.078 1.00 18.72 43 THR B CA 1
ATOM 1178 C C . THR B 1 53 ? 8.254 -2.463 -40.437 1.00 18.50 43 THR B C 1
ATOM 1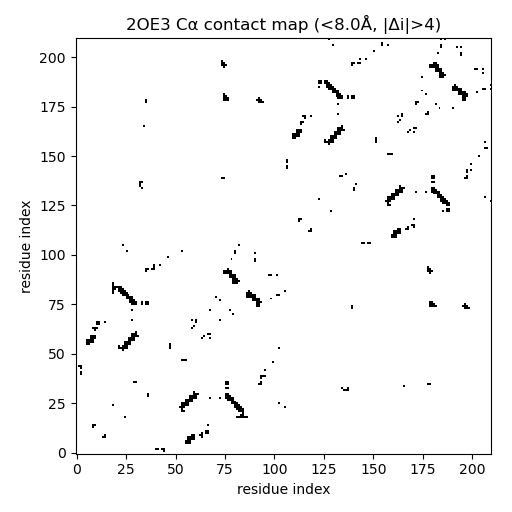179 O O . THR B 1 53 ? 8.056 -2.762 -41.616 1.00 17.93 43 THR B O 1
ATOM 1183 N N . LYS B 1 54 ? 7.919 -3.241 -39.409 1.00 17.55 44 LYS B N 1
ATOM 1184 C CA . LYS B 1 54 ? 7.307 -4.557 -39.612 1.00 18.43 44 LYS B CA 1
ATOM 1185 C C . LYS B 1 54 ? 5.939 -4.449 -40.274 1.00 17.58 44 LYS B C 1
ATOM 1186 O O . LYS B 1 54 ? 5.610 -5.246 -41.161 1.00 18.18 44 LYS B O 1
ATOM 1192 N N . LEU B 1 55 ? 5.136 -3.465 -39.856 1.00 16.43 45 LEU B N 1
ATOM 1193 C CA . LEU B 1 55 ? 3.814 -3.283 -40.463 1.00 16.05 45 LEU B CA 1
ATOM 1194 C C . LEU B 1 55 ? 3.907 -2.872 -41.957 1.00 15.83 45 LEU B C 1
ATOM 1195 O O . LEU B 1 55 ? 3.109 -3.344 -42.809 1.00 16.69 45 LEU B O 1
ATOM 1200 N N . ILE B 1 56 ? 4.868 -2.013 -42.275 1.00 16.10 46 ILE B N 1
ATOM 1201 C CA . ILE B 1 56 ? 5.122 -1.603 -43.654 1.00 17.38 46 ILE B CA 1
ATOM 1202 C C . ILE B 1 56 ? 5.305 -2.854 -44.528 1.00 18.45 46 ILE B C 1
ATOM 1203 O O . ILE B 1 56 ? 4.656 -3.012 -45.558 1.00 18.66 46 ILE B O 1
ATOM 1208 N N . GLN B 1 57 ? 6.153 -3.763 -44.064 1.00 19.18 47 GLN B N 1
ATOM 1209 C CA . GLN B 1 57 ? 6.449 -5.002 -44.792 1.00 21.73 47 GLN B CA 1
ATOM 1210 C C . GLN B 1 57 ? 5.258 -5.965 -44.845 1.00 21.00 47 GLN B C 1
ATOM 1211 O O . GLN B 1 57 ? 5.042 -6.640 -45.864 1.00 21.68 47 GLN B O 1
ATOM 1217 N N . ALA B 1 58 ? 4.496 -6.029 -43.751 1.00 20.76 48 ALA B N 1
ATOM 1218 C CA . ALA B 1 58 ? 3.355 -6.922 -43.636 1.00 20.72 48 ALA B CA 1
ATOM 1219 C C . ALA B 1 58 ? 2.142 -6.425 -44.419 1.00 20.61 48 ALA B C 1
ATOM 1220 O O . ALA B 1 58 ? 1.310 -7.221 -44.818 1.00 21.43 48 ALA B O 1
ATOM 1222 N N . TYR B 1 59 ? 2.049 -5.112 -44.646 1.00 20.53 49 TYR B N 1
ATOM 1223 C CA . TYR B 1 59 ? 0.872 -4.534 -45.326 1.00 20.26 49 TYR B CA 1
ATOM 1224 C C . TYR B 1 59 ? 1.281 -3.669 -46.521 1.00 20.37 49 TYR B C 1
ATOM 1225 O O . TYR B 1 59 ? 1.123 -2.446 -46.468 1.00 19.54 49 TYR B O 1
ATOM 1234 N N . PRO B 1 60 ? 1.815 -4.293 -47.609 1.00 20.83 50 PRO B N 1
ATOM 1235 C CA . PRO B 1 60 ? 2.351 -3.536 -48.754 1.00 21.29 50 PRO B CA 1
ATOM 1236 C C . PRO B 1 60 ? 1.311 -2.709 -49.533 1.00 21.24 50 PRO B C 1
ATOM 1237 O O . PRO B 1 60 ? 1.685 -1.754 -50.209 1.00 21.90 50 PRO B O 1
ATOM 1241 N N . ASP B 1 61 ? 0.033 -3.043 -49.394 1.00 21.15 51 ASP B N 1
ATOM 1242 C CA . ASP B 1 61 ? -1.056 -2.274 -50.023 1.00 21.93 51 ASP B CA 1
ATOM 1243 C C . ASP B 1 61 ? -1.471 -1.041 -49.225 1.00 21.42 51 ASP B C 1
ATOM 1244 O O . ASP B 1 61 ? -2.343 -0.298 -49.645 1.00 22.22 51 ASP B O 1
ATOM 1249 N N . VAL B 1 62 ? -0.855 -0.849 -48.062 1.00 20.35 52 VAL B N 1
ATOM 1250 C CA . VAL B 1 62 ? -1.116 0.344 -47.241 1.00 18.91 52 VAL B CA 1
ATOM 1251 C C . VAL B 1 62 ? 0.057 1.285 -47.376 1.00 19.15 52 VAL B C 1
ATOM 1252 O O . VAL B 1 62 ? 1.227 0.854 -47.283 1.00 18.22 52 VAL B O 1
ATOM 1256 N N . ARG B 1 63 ? -0.229 2.565 -47.611 1.00 17.23 53 ARG B N 1
ATOM 1257 C CA . ARG B 1 63 ? 0.850 3.550 -47.723 1.00 17.22 53 ARG B CA 1
ATOM 1258 C C . ARG B 1 63 ? 1.137 4.174 -46.349 1.00 16.94 53 ARG B C 1
ATOM 1259 O O . ARG B 1 63 ? 0.254 4.804 -45.754 1.00 17.26 53 ARG B O 1
ATOM 1267 N N . PHE B 1 64 ? 2.353 3.967 -45.847 1.00 16.25 54 PHE B N 1
ATOM 1268 C CA . PHE B 1 64 ? 2.755 4.539 -44.543 1.00 16.25 54 PHE B CA 1
ATOM 1269 C C . PHE B 1 64 ? 3.596 5.775 -44.777 1.00 16.25 54 PHE B C 1
ATOM 1270 O O . PHE B 1 64 ? 4.559 5.738 -45.562 1.00 16.94 54 PHE B O 1
ATOM 1278 N N . VAL B 1 65 ? 3.240 6.873 -44.123 1.00 15.92 55 VAL B N 1
ATOM 1279 C CA . VAL B 1 65 ? 4.041 8.096 -44.143 1.00 15.92 55 VAL B CA 1
ATOM 1280 C C . VAL B 1 65 ? 4.152 8.631 -42.717 1.00 16.10 55 VAL B C 1
ATOM 1281 O O . VAL B 1 65 ? 3.490 8.127 -41.791 1.00 14.97 55 VAL B O 1
ATOM 1285 N N . LYS B 1 66 ? 5.002 9.629 -42.544 1.00 16.25 56 LYS B N 1
ATOM 1286 C CA . LYS B 1 66 ? 5.192 10.222 -41.220 1.00 17.26 56 LYS B CA 1
ATOM 1287 C C . LYS B 1 66 ? 5.108 11.731 -41.295 1.00 16.62 56 LYS B C 1
ATOM 1288 O O . LYS B 1 66 ? 5.274 12.325 -42.377 1.00 17.26 56 LYS B O 1
ATOM 1294 N N . CYS B 1 67 ? 4.816 12.358 -40.159 1.00 16.62 57 CYS B N 1
ATOM 1295 C CA . CYS B 1 67 ? 4.681 13.816 -40.105 1.00 16.60 57 CYS B CA 1
ATOM 1296 C C . CYS B 1 67 ? 5.105 14.360 -38.746 1.00 16.93 57 CYS B C 1
ATOM 1297 O O . CYS B 1 67 ? 4.577 13.932 -37.713 1.00 15.82 57 CYS B O 1
ATOM 1300 N N . ASP B 1 68 ? 6.042 15.322 -38.759 1.00 16.69 58 ASP B N 1
ATOM 1301 C CA . ASP B 1 68 ? 6.568 15.921 -37.526 1.00 17.22 58 ASP B CA 1
ATOM 1302 C C . ASP B 1 68 ? 5.653 17.067 -37.044 1.00 17.42 58 ASP B C 1
ATOM 1303 O O . ASP B 1 68 ? 5.545 18.105 -37.702 1.00 16.61 58 ASP B O 1
ATOM 1308 N N . VAL B 1 69 ? 4.968 16.853 -35.914 1.00 17.67 59 VAL B N 1
ATOM 1309 C CA . VAL B 1 69 ? 3.914 17.774 -35.427 1.00 17.83 59 VAL B CA 1
ATOM 1310 C C . VAL B 1 69 ? 4.417 19.205 -35.148 1.00 19.43 59 VAL B C 1
ATOM 1311 O O . VAL B 1 69 ? 3.667 20.169 -35.273 1.00 19.88 59 VAL B O 1
ATOM 1315 N N . ASP B 1 70 ? 5.676 19.325 -34.742 1.00 20.29 60 ASP B N 1
ATOM 1316 C CA . ASP B 1 70 ? 6.295 20.640 -34.533 1.00 22.10 60 ASP B CA 1
ATOM 1317 C C . ASP B 1 70 ? 6.688 21.347 -35.819 1.00 22.17 60 ASP B C 1
ATOM 1318 O O . ASP B 1 70 ? 6.619 22.571 -35.884 1.00 23.65 60 ASP B O 1
ATOM 1323 N N . GLU B 1 71 ? 7.121 20.579 -36.804 1.00 22.56 61 GLU B N 1
ATOM 1324 C CA . GLU B 1 71 ? 7.525 21.092 -38.101 1.00 23.70 61 GLU B CA 1
ATOM 1325 C C . GLU B 1 71 ? 6.289 21.410 -38.939 1.00 22.58 61 GLU B C 1
ATOM 1326 O O . GLU B 1 71 ? 6.282 22.391 -39.716 1.00 22.55 61 GLU B O 1
ATOM 1332 N N . SER B 1 72 ? 5.237 20.606 -38.748 1.00 20.34 62 SER B N 1
ATOM 1333 C CA . SER B 1 72 ? 3.982 20.709 -39.526 1.00 19.84 62 SER B CA 1
ATOM 1334 C C . SER B 1 72 ? 2.713 20.833 -38.630 1.00 19.41 62 SER B C 1
ATOM 1335 O O . SER B 1 72 ? 1.785 20.027 -38.719 1.00 19.42 62 SER B O 1
ATOM 1338 N N . PRO B 1 73 ? 2.659 21.858 -37.759 1.00 19.13 63 PRO B N 1
ATOM 1339 C CA . PRO B 1 73 ? 1.537 22.052 -36.848 1.00 18.80 63 PRO B CA 1
ATOM 1340 C C . PRO B 1 73 ? 0.198 22.161 -37.610 1.00 19.14 63 PRO B C 1
ATOM 1341 O O . PRO B 1 73 ? -0.824 21.786 -37.086 1.00 19.76 63 PRO B O 1
ATOM 1345 N N . ASP B 1 74 ? 0.232 22.658 -38.843 1.00 20.09 64 ASP B N 1
ATOM 1346 C CA . ASP B 1 74 ? -0.981 22.827 -39.634 1.00 20.43 64 ASP B CA 1
ATOM 1347 C C . ASP B 1 74 ? -1.591 21.477 -40.070 1.00 19.19 64 ASP B C 1
ATOM 1348 O O . ASP B 1 74 ? -2.817 21.332 -40.098 1.00 17.98 64 ASP B O 1
ATOM 1353 N N . ILE B 1 75 ? -0.729 20.515 -40.409 1.00 18.43 65 ILE B N 1
ATOM 1354 C CA . ILE B 1 75 ? -1.190 19.172 -40.827 1.00 17.49 65 ILE B CA 1
ATOM 1355 C C . ILE B 1 75 ? -1.750 18.440 -39.607 1.00 18.30 65 ILE B C 1
ATOM 1356 O O . ILE B 1 75 ? -2.787 17.750 -39.676 1.00 18.17 65 ILE B O 1
ATOM 1361 N N . ALA B 1 76 ? -1.068 18.624 -38.468 1.00 17.32 66 ALA B N 1
ATOM 1362 C CA . ALA B 1 76 ? -1.535 18.092 -37.193 1.00 16.56 66 ALA B CA 1
ATOM 1363 C C . ALA B 1 76 ? -2.924 18.611 -36.845 1.00 16.59 66 ALA B C 1
ATOM 1364 O O . ALA B 1 76 ? -3.825 17.835 -36.462 1.00 15.91 66 ALA B O 1
ATOM 1366 N N . LYS B 1 77 ? -3.130 19.917 -37.021 1.00 16.08 67 LYS B N 1
ATOM 1367 C CA . LYS B 1 77 ? -4.423 20.507 -36.680 1.00 17.88 67 LYS B CA 1
ATOM 1368 C C . LYS B 1 77 ? -5.496 19.943 -37.617 1.00 16.61 67 LYS B C 1
ATOM 1369 O O . LYS B 1 77 ? -6.620 19.640 -37.211 1.00 17.11 67 LYS B O 1
ATOM 1375 N N . GLU B 1 78 ? -5.119 19.799 -38.877 1.00 17.36 68 GLU B N 1
ATOM 1376 C CA . GLU B 1 78 ? -6.033 19.291 -39.887 1.00 18.89 68 GLU B CA 1
ATOM 1377 C C . GLU B 1 78 ? -6.543 17.860 -39.545 1.00 19.48 68 GLU B C 1
ATOM 1378 O O . GLU B 1 78 ? -7.664 17.477 -39.926 1.00 18.16 68 GLU B O 1
ATOM 1384 N N . CYS B 1 79 ? -5.726 17.094 -38.809 1.00 18.49 69 CYS B N 1
ATOM 1385 C CA . CYS B 1 79 ? -6.109 15.728 -38.393 1.00 18.95 69 CYS B CA 1
ATOM 1386 C C . CYS B 1 79 ? -6.529 15.629 -36.919 1.00 19.40 69 CYS B C 1
ATOM 1387 O O . CYS B 1 79 ? -6.748 14.496 -36.388 1.00 20.59 69 CYS B O 1
ATOM 1390 N N . GLU B 1 80 ? -6.650 16.801 -36.283 1.00 18.40 70 GLU B N 1
ATOM 1391 C CA . GLU B 1 80 ? -7.014 16.972 -34.873 1.00 18.72 70 GLU B CA 1
ATOM 1392 C C . GLU B 1 80 ? -6.058 16.218 -33.932 1.00 16.79 70 GLU B C 1
ATOM 1393 O O . GLU B 1 80 ? -6.490 15.575 -32.968 1.00 17.68 70 GLU B O 1
ATOM 1399 N N . VAL B 1 81 ? -4.772 16.310 -34.221 1.00 15.49 71 VAL B N 1
ATOM 1400 C CA . VAL B 1 81 ? -3.756 15.561 -33.457 1.00 14.79 71 VAL B CA 1
ATOM 1401 C C . VAL B 1 81 ? -3.344 16.396 -32.257 1.00 14.35 71 VAL B C 1
ATOM 1402 O O . VAL B 1 81 ? -2.841 17.511 -32.419 1.00 13.55 71 VAL B O 1
ATOM 1406 N N . THR B 1 82 ? -3.555 15.845 -31.056 1.00 13.96 72 THR B N 1
ATOM 1407 C CA . THR B 1 82 ? -3.216 16.572 -29.835 1.00 14.41 72 THR B CA 1
ATOM 1408 C C . THR B 1 82 ? -2.254 15.852 -28.886 1.00 14.35 72 THR B C 1
ATOM 1409 O O . THR B 1 82 ? -1.916 16.374 -27.813 1.00 14.27 72 THR B O 1
ATOM 1413 N N . ALA B 1 83 ? -1.804 14.670 -29.289 1.00 14.11 73 ALA B N 1
ATOM 1414 C CA . ALA B 1 83 ? -0.898 13.859 -28.470 1.00 13.69 73 ALA B CA 1
ATOM 1415 C C . ALA B 1 83 ? 0.069 13.152 -29.410 1.00 14.29 73 ALA B C 1
ATOM 1416 O O . ALA B 1 83 ? -0.236 12.986 -30.605 1.00 12.99 73 ALA B O 1
ATOM 1418 N N . MET B 1 84 ? 1.213 12.717 -28.872 1.00 13.65 74 MET B N 1
ATOM 1419 C CA . MET B 1 84 ? 2.225 12.020 -29.654 1.00 15.99 74 MET B CA 1
ATOM 1420 C C . MET B 1 84 ? 2.675 10.735 -28.950 1.00 13.45 74 MET B C 1
ATOM 1421 O O . MET B 1 84 ? 2.775 10.721 -27.707 1.00 13.83 74 MET B O 1
ATOM 1426 N N . PRO B 1 85 ? 2.920 9.646 -29.716 1.00 13.07 75 PRO B N 1
ATOM 1427 C CA . PRO B 1 85 ? 2.631 9.574 -31.163 1.00 11.94 75 PRO B CA 1
ATOM 1428 C C . PRO B 1 85 ? 1.103 9.393 -31.402 1.00 12.25 75 PRO B C 1
ATOM 1429 O O . PRO B 1 85 ? 0.399 8.848 -30.531 1.00 11.31 75 PRO B O 1
ATOM 1433 N N . THR B 1 86 ? 0.590 9.884 -32.530 1.00 11.39 76 THR B N 1
ATOM 1434 C CA . THR B 1 86 ? -0.750 9.482 -32.994 1.00 11.83 76 THR B CA 1
ATOM 1435 C C . THR B 1 86 ? -0.645 8.926 -34.420 1.00 11.27 76 THR B C 1
ATOM 1436 O O . THR B 1 86 ? -0.009 9.526 -35.297 1.00 11.48 76 THR B O 1
ATOM 1440 N N . PHE B 1 87 ? -1.327 7.816 -34.660 1.00 11.08 77 PHE B N 1
ATOM 1441 C CA . PHE B 1 87 ? -1.378 7.240 -36.011 1.00 10.96 77 PHE B CA 1
ATOM 1442 C C . PHE B 1 87 ? -2.747 7.457 -36.552 1.00 11.53 77 PHE B C 1
ATOM 1443 O O . PHE B 1 87 ? -3.740 7.004 -35.955 1.00 12.19 77 PHE B O 1
ATOM 1451 N N . VAL B 1 88 ? -2.804 8.215 -37.639 1.00 11.82 78 VAL B N 1
ATOM 1452 C CA . VAL B 1 88 ? -4.065 8.499 -38.336 1.00 12.24 78 VAL B CA 1
ATOM 1453 C C . VAL B 1 88 ? -4.221 7.516 -39.483 1.00 13.59 78 VAL B C 1
ATOM 1454 O O . VAL B 1 88 ? -3.302 7.360 -40.291 1.00 13.57 78 VAL B O 1
ATOM 1458 N N . LEU B 1 89 ? -5.388 6.882 -39.551 1.00 13.43 79 LEU B N 1
ATOM 1459 C CA . LEU B 1 89 ? -5.711 5.873 -40.584 1.00 14.92 79 LEU B CA 1
ATOM 1460 C C . LEU B 1 89 ? -6.727 6.454 -41.559 1.00 15.07 79 LEU B C 1
ATOM 1461 O O . LEU B 1 89 ? -7.821 6.868 -41.148 1.00 15.24 79 LEU B O 1
ATOM 1466 N N . GLY B 1 90 ? -6.353 6.486 -42.833 1.00 15.66 80 GLY B N 1
ATOM 1467 C CA . GLY B 1 90 ? -7.203 6.968 -43.922 1.00 16.21 80 GLY B CA 1
ATOM 1468 C C . GLY B 1 90 ? -7.634 5.838 -44.827 1.00 17.69 80 GLY B C 1
ATOM 1469 O O . GLY B 1 90 ? -6.819 4.978 -45.225 1.00 17.61 80 GLY B O 1
ATOM 1470 N N . LYS B 1 91 ? -8.922 5.844 -45.160 1.00 17.61 81 LYS B N 1
ATOM 1471 C CA . LYS B 1 91 ? -9.468 4.856 -46.097 1.00 18.30 81 LYS B CA 1
ATOM 1472 C C . LYS B 1 91 ? -10.340 5.592 -47.106 1.00 18.03 81 LYS B C 1
ATOM 1473 O O . LYS B 1 91 ? -11.274 6.303 -46.723 1.00 17.41 81 LYS B O 1
ATOM 1479 N N . ASP B 1 92 ? -9.997 5.449 -48.385 1.00 18.23 82 ASP B N 1
ATOM 1480 C CA . ASP B 1 92 ? -10.723 6.074 -49.488 1.00 19.46 82 ASP B CA 1
ATOM 1481 C C . ASP B 1 92 ? -11.096 7.560 -49.239 1.00 19.72 82 ASP B C 1
ATOM 1482 O O . ASP B 1 92 ? -12.262 7.961 -49.424 1.00 19.49 82 ASP B O 1
ATOM 1487 N N . GLY B 1 93 ? -10.107 8.352 -48.807 1.00 19.30 83 GLY B N 1
ATOM 1488 C CA . GLY B 1 93 ? -10.265 9.806 -48.657 1.00 18.81 83 GLY B CA 1
ATOM 1489 C C . GLY B 1 93 ? -10.849 10.247 -47.322 1.00 18.45 83 GLY B C 1
ATOM 1490 O O . GLY B 1 93 ? -10.964 11.445 -47.039 1.00 17.21 83 GLY B O 1
ATOM 1491 N N . GLN B 1 94 ? -11.178 9.282 -46.487 1.00 17.85 84 GLN B N 1
ATOM 1492 C CA . GLN B 1 94 ? -11.787 9.550 -45.189 1.00 19.72 84 GLN B CA 1
ATOM 1493 C C . GLN B 1 94 ? -10.824 9.256 -44.015 1.00 19.15 84 GLN B C 1
ATOM 1494 O O . GLN B 1 94 ? -10.059 8.286 -44.060 1.00 18.71 84 GLN B O 1
ATOM 1500 N N . LEU B 1 95 ? -10.863 10.080 -42.967 1.00 18.25 85 LEU B N 1
ATOM 1501 C CA . LEU B 1 95 ? -10.130 9.809 -41.735 1.00 18.76 85 LEU B CA 1
ATOM 1502 C C . LEU B 1 95 ? -10.946 8.826 -40.918 1.00 19.54 85 LEU B C 1
ATOM 1503 O O . LEU B 1 95 ? -11.904 9.204 -40.236 1.00 20.27 85 LEU B O 1
ATOM 1508 N N . ILE B 1 96 ? -10.573 7.559 -40.997 1.00 19.77 86 ILE B N 1
ATOM 1509 C CA . ILE B 1 96 ? -11.465 6.498 -40.570 1.00 20.58 86 ILE B CA 1
ATOM 1510 C C . ILE B 1 96 ? -11.173 6.067 -39.136 1.00 21.35 86 ILE B C 1
ATOM 1511 O O . ILE B 1 96 ? -12.065 5.549 -38.433 1.00 21.79 86 ILE B O 1
ATOM 1516 N N . GLY B 1 97 ? -9.950 6.326 -38.685 1.00 20.32 87 GLY B N 1
ATOM 1517 C CA . GLY B 1 97 ? -9.561 5.960 -37.335 1.00 19.65 87 GLY B CA 1
ATOM 1518 C C . GLY B 1 97 ? -8.276 6.619 -36.892 1.00 19.02 87 GLY B C 1
ATOM 1519 O O . GLY B 1 97 ? -7.517 7.157 -37.720 1.00 16.47 87 GLY B O 1
ATOM 1520 N N . LYS B 1 98 ? -8.053 6.570 -35.578 1.00 18.13 88 LYS B N 1
ATOM 1521 C CA . LYS B 1 98 ? -6.875 7.165 -34.956 1.00 18.41 88 LYS B CA 1
ATOM 1522 C C . LYS B 1 98 ? -6.398 6.300 -33.825 1.00 17.82 88 LYS B C 1
ATOM 1523 O O . LYS B 1 98 ? -7.188 5.913 -32.948 1.00 18.25 88 LYS B O 1
ATOM 1529 N N . ILE B 1 99 ? -5.115 5.969 -33.818 1.00 15.75 89 ILE B N 1
ATOM 1530 C CA . ILE B 1 99 ? -4.586 5.212 -32.695 1.00 16.17 89 ILE B CA 1
ATOM 1531 C C . ILE B 1 99 ? -3.702 6.165 -31.928 1.00 15.36 89 ILE B C 1
ATOM 1532 O O . ILE B 1 99 ? -2.689 6.636 -32.447 1.00 15.20 89 ILE B O 1
ATOM 1537 N N . ILE B 1 100 ? -4.107 6.450 -30.698 1.00 15.19 90 ILE B N 1
ATOM 1538 C CA . ILE B 1 100 ? -3.426 7.441 -29.887 1.00 14.89 90 ILE B CA 1
ATOM 1539 C C . ILE B 1 100 ? -2.470 6.739 -28.967 1.00 14.65 90 ILE B C 1
ATOM 1540 O O . ILE B 1 100 ? -2.879 5.911 -28.105 1.00 14.61 90 ILE B O 1
ATOM 1545 N N . GLY B 1 101 ? -1.195 7.047 -29.145 1.00 13.18 91 GLY B N 1
ATOM 1546 C CA . GLY B 1 101 ? -0.178 6.480 -28.306 1.00 14.04 91 GLY B CA 1
ATOM 1547 C C . GLY B 1 101 ? 0.569 5.301 -28.923 1.00 13.77 91 GLY B C 1
ATOM 1548 O O . GLY B 1 101 ? 0.200 4.813 -30.007 1.00 12.93 91 GLY B O 1
ATOM 1549 N N . ALA B 1 102 ? 1.623 4.881 -28.216 1.00 13.82 92 ALA B N 1
ATOM 1550 C CA . ALA B 1 102 ? 2.466 3.723 -28.581 1.00 14.07 92 ALA B CA 1
ATOM 1551 C C . ALA B 1 102 ? 1.794 2.394 -28.234 1.00 14.83 92 ALA B C 1
ATOM 1552 O O . ALA B 1 102 ? 2.125 1.721 -27.223 1.00 15.17 92 ALA B O 1
ATOM 1554 N N . ASN B 1 103 ? 0.844 2.020 -29.081 1.00 14.48 93 ASN B N 1
ATOM 1555 C CA . ASN B 1 103 ? -0.015 0.891 -28.832 1.00 14.47 93 ASN B CA 1
ATOM 1556 C C . ASN B 1 103 ? 0.064 -0.014 -30.082 1.00 14.03 93 ASN B C 1
ATOM 1557 O O . ASN B 1 103 ? -0.741 0.150 -30.993 1.00 13.73 93 ASN B O 1
ATOM 1562 N N . PRO B 1 104 ? 1.092 -0.889 -30.151 1.00 14.23 94 PRO B N 1
ATOM 1563 C CA . PRO B 1 104 ? 1.327 -1.813 -31.292 1.00 14.16 94 PRO B CA 1
ATOM 1564 C C . PRO B 1 104 ? 0.088 -2.635 -31.630 1.00 15.00 94 PRO B C 1
ATOM 1565 O O . PRO B 1 104 ? -0.246 -2.767 -32.807 1.00 14.98 94 PRO B O 1
ATOM 1569 N N . THR B 1 105 ? -0.606 -3.145 -30.606 1.00 15.04 95 THR B N 1
ATOM 1570 C CA . THR B 1 105 ? -1.718 -4.076 -30.854 1.00 15.97 95 THR B CA 1
ATOM 1571 C C . THR B 1 105 ? -2.917 -3.357 -31.496 1.00 15.44 95 THR B C 1
ATOM 1572 O O . THR B 1 105 ? -3.460 -3.842 -32.494 1.00 14.40 95 THR B O 1
ATOM 1576 N N . ALA B 1 106 ? -3.294 -2.189 -30.962 1.00 14.22 96 ALA B N 1
ATOM 1577 C CA . ALA B 1 106 ? -4.405 -1.428 -31.545 1.00 14.24 96 ALA B CA 1
ATOM 1578 C C . ALA B 1 106 ? -4.024 -0.976 -32.946 1.00 13.97 96 ALA B C 1
ATOM 1579 O O . ALA B 1 106 ? -4.864 -0.968 -33.834 1.00 13.09 96 ALA B O 1
ATOM 1581 N N . LEU B 1 107 ? -2.741 -0.667 -33.150 1.00 14.05 97 LEU B N 1
ATOM 1582 C CA . LEU B 1 107 ? -2.305 -0.143 -34.439 1.00 14.34 97 LEU B CA 1
ATOM 1583 C C . LEU B 1 107 ? -2.384 -1.242 -35.496 1.00 15.32 97 LEU B C 1
ATOM 1584 O O . LEU B 1 107 ? -2.883 -1.021 -36.611 1.00 15.26 97 LEU B O 1
ATOM 1589 N N . GLU B 1 108 ? -1.882 -2.425 -35.159 1.00 16.16 98 GLU B N 1
ATOM 1590 C CA . GLU B 1 108 ? -1.952 -3.523 -36.137 1.00 17.77 98 GLU B CA 1
ATOM 1591 C C . GLU B 1 108 ? -3.403 -3.826 -36.533 1.00 17.96 98 GLU B C 1
ATOM 1592 O O . GLU B 1 108 ? -3.695 -4.011 -37.714 1.00 18.25 98 GLU B O 1
ATOM 1598 N N . LYS B 1 109 ? -4.289 -3.880 -35.535 1.00 18.05 99 LYS B N 1
ATOM 1599 C CA . LYS B 1 109 ? -5.711 -4.186 -35.738 1.00 19.49 99 LYS B CA 1
ATOM 1600 C C . LYS B 1 109 ? -6.349 -3.181 -36.667 1.00 18.65 99 LYS B C 1
ATOM 1601 O O . LYS B 1 109 ? -7.089 -3.554 -37.591 1.00 19.00 99 LYS B O 1
ATOM 1607 N N . GLY B 1 110 ? -6.091 -1.902 -36.394 1.00 18.45 100 GLY B N 1
ATOM 1608 C CA . GLY B 1 110 ? -6.604 -0.813 -37.224 1.00 17.93 100 GLY B CA 1
ATOM 1609 C C . GLY B 1 110 ? -6.158 -0.937 -38.676 1.00 17.76 100 GLY B C 1
ATOM 1610 O O . GLY B 1 110 ? -6.952 -0.717 -39.587 1.00 18.99 100 GLY B O 1
ATOM 1611 N N . ILE B 1 111 ? -4.892 -1.267 -38.883 1.00 17.70 101 ILE B N 1
ATOM 1612 C CA . ILE B 1 111 ? -4.293 -1.379 -40.209 1.00 18.68 101 ILE B CA 1
ATOM 1613 C C . ILE B 1 111 ? -4.830 -2.638 -40.901 1.00 20.64 101 ILE B C 1
ATOM 1614 O O . ILE B 1 111 ? -5.154 -2.624 -42.105 1.00 20.37 101 ILE B O 1
ATOM 1619 N N . LYS B 1 112 ? -4.945 -3.708 -40.113 1.00 23.17 102 LYS B N 1
ATOM 1620 C CA . LYS B 1 112 ? -5.443 -4.997 -40.584 1.00 25.79 102 LYS B CA 1
ATOM 1621 C C . LYS B 1 112 ? -6.811 -4.834 -41.227 1.00 26.98 102 LYS B C 1
ATOM 1622 O O . LYS B 1 112 ? -7.089 -5.432 -42.289 1.00 27.46 102 LYS B O 1
ATOM 1628 N N . ASP B 1 113 ? -7.652 -4.025 -40.579 1.00 28.13 103 ASP B N 1
ATOM 1629 C CA . ASP B 1 113 ? -9.017 -3.743 -41.016 1.00 29.21 103 ASP B CA 1
ATOM 1630 C C . ASP B 1 113 ? -9.165 -2.756 -42.192 1.00 29.12 103 ASP B C 1
ATOM 1631 O O . ASP B 1 113 ? -10.253 -2.650 -42.761 1.00 29.62 103 ASP B O 1
ATOM 1636 N N . LEU B 1 114 ? -8.101 -2.054 -42.578 1.00 28.89 104 LEU B N 1
ATOM 1637 C CA . LEU B 1 114 ? -8.190 -1.056 -43.665 1.00 28.75 104 LEU B CA 1
ATOM 1638 C C . LEU B 1 114 ? -8.587 -1.641 -45.018 1.00 29.16 104 LEU B C 1
ATOM 1639 O O . LEU B 1 114 ? -9.399 -1.050 -45.740 1.00 29.43 104 LEU B O 1
#